Protein AF-A0A365NIN2-F1 (afdb_monomer_lite)

Radius of gyration: 21.09 Å; chains: 1; bounding box: 45×51×74 Å

Secondary structure (DSSP, 8-state):
-HHHHHHHHHHHHHHHHHHHS-HHHHHHHHHHHT--SS-HHHHHHHHHTT-S--HHHHT-HHHHHHHHHHHHHHHHHHHHHHHHHTSSSHHHHHT-B--SS-SS-EEEETTEEEEEEPPPGGGS-HHHHHHHHHHHHHHHHHHHHHT-S-HHHHHHHHHHHHHHHHHHHHHHHHHHHHHHHHHHHHHTTTT----

Organism: Gibberella intermedia (NCBI:txid948311)

Structure (mmCIF, N/CA/C/O backbone):
data_AF-A0A365NIN2-F1
#
_entry.id   AF-A0A365NIN2-F1
#
loop_
_atom_site.group_PDB
_atom_site.id
_atom_site.type_symbol
_atom_site.label_atom_id
_atom_site.label_alt_id
_atom_site.label_comp_id
_atom_site.label_asym_id
_atom_site.label_entity_id
_atom_site.label_seq_id
_atom_site.pdbx_PDB_ins_code
_atom_site.Cartn_x
_atom_site.Cartn_y
_atom_site.Cartn_z
_atom_site.occupancy
_atom_site.B_iso_or_equiv
_atom_site.auth_seq_id
_atom_site.auth_comp_id
_atom_site.auth_asym_id
_atom_site.auth_atom_id
_atom_site.pdbx_PDB_model_num
ATOM 1 N N . MET A 1 1 ? 1.328 33.096 4.484 1.00 61.81 1 MET A N 1
ATOM 2 C CA . MET A 1 1 ? 2.034 32.261 3.483 1.00 61.81 1 MET A CA 1
ATOM 3 C C . MET A 1 1 ? 1.983 30.772 3.848 1.00 61.81 1 MET A C 1
ATOM 5 O O . MET A 1 1 ? 1.450 30.003 3.064 1.00 61.81 1 MET A O 1
ATOM 9 N N . PHE A 1 2 ? 2.394 30.372 5.060 1.00 68.25 2 PHE A N 1
ATOM 10 C CA . PHE A 1 2 ? 2.376 28.969 5.524 1.00 68.25 2 PHE A CA 1
ATOM 11 C C . PHE A 1 2 ? 0.991 28.284 5.493 1.00 68.25 2 PHE A C 1
ATOM 13 O O . PHE A 1 2 ? 0.865 27.168 5.011 1.00 68.25 2 PHE A O 1
ATOM 20 N N . GLN A 1 3 ? -0.077 28.973 5.912 1.00 69.50 3 GLN A N 1
ATOM 21 C CA . GLN A 1 3 ? -1.436 28.404 5.894 1.00 69.50 3 GLN A CA 1
ATOM 22 C C . GLN A 1 3 ? -1.968 28.095 4.484 1.00 69.50 3 GLN A C 1
ATOM 24 O O . GLN A 1 3 ? -2.719 27.140 4.317 1.00 69.50 3 GLN A O 1
ATOM 29 N N . HIS A 1 4 ? -1.585 28.879 3.471 1.00 69.31 4 HIS A N 1
ATOM 30 C CA . HIS A 1 4 ? -1.969 28.600 2.082 1.00 69.31 4 HIS A CA 1
ATOM 31 C C . HIS A 1 4 ? -1.216 27.386 1.534 1.00 69.31 4 HIS A C 1
ATOM 33 O O . HIS A 1 4 ? -1.810 26.573 0.835 1.00 69.31 4 HIS A O 1
ATOM 39 N N . TYR A 1 5 ? 0.057 27.233 1.908 1.00 73.81 5 TYR A N 1
ATOM 40 C CA . TYR A 1 5 ? 0.855 26.058 1.569 1.00 73.81 5 TYR A CA 1
ATOM 41 C C . TYR A 1 5 ? 0.268 24.774 2.171 1.00 73.81 5 TYR A C 1
ATOM 43 O O . TYR A 1 5 ? 0.048 23.822 1.431 1.00 73.81 5 TYR A O 1
ATOM 51 N N . CYS A 1 6 ? -0.065 24.757 3.468 1.00 70.38 6 CYS A N 1
ATOM 52 C CA . CYS A 1 6 ? -0.643 23.566 4.104 1.00 70.38 6 CYS A CA 1
ATOM 53 C C . CYS A 1 6 ? -1.969 23.154 3.454 1.00 70.38 6 CYS A C 1
ATOM 55 O O . CYS A 1 6 ? -2.123 21.999 3.074 1.00 70.38 6 CYS A O 1
ATOM 57 N N . LYS A 1 7 ? -2.878 24.114 3.228 1.00 73.38 7 LYS A N 1
ATOM 58 C CA . LYS A 1 7 ? -4.160 23.849 2.555 1.00 73.38 7 LYS A CA 1
ATOM 59 C C . LYS A 1 7 ? -3.982 23.336 1.126 1.00 73.38 7 LYS A C 1
ATOM 61 O O . LYS A 1 7 ? -4.691 22.431 0.705 1.00 73.38 7 LYS A O 1
ATOM 66 N N . SER A 1 8 ? -3.036 23.902 0.374 1.00 75.44 8 SER A N 1
ATOM 67 C CA . SER A 1 8 ? -2.737 23.434 -0.982 1.00 75.44 8 SER A CA 1
ATOM 68 C C . SER A 1 8 ? -2.137 22.030 -0.980 1.00 75.44 8 SER A C 1
ATOM 70 O O . SER A 1 8 ? -2.476 21.234 -1.848 1.00 75.44 8 SER A O 1
ATOM 72 N N . LYS A 1 9 ? -1.252 21.721 -0.026 1.00 80.94 9 LYS A N 1
ATOM 73 C CA . LYS A 1 9 ? -0.620 20.405 0.100 1.00 80.94 9 LYS A CA 1
ATOM 74 C C . LYS A 1 9 ? -1.657 19.325 0.407 1.00 80.94 9 LYS A C 1
ATOM 76 O O . LYS A 1 9 ? -1.698 18.323 -0.296 1.00 80.94 9 LYS A O 1
ATOM 81 N N . GLU A 1 10 ? -2.508 19.562 1.403 1.00 79.12 10 GLU A N 1
ATOM 82 C CA . GLU A 1 10 ? -3.592 18.647 1.783 1.00 79.12 10 GLU A CA 1
ATOM 83 C C . GLU A 1 10 ? -4.533 18.382 0.603 1.00 79.12 10 GLU A C 1
ATOM 85 O O . GLU A 1 10 ? -4.852 17.231 0.319 1.00 79.12 10 GLU A O 1
ATOM 90 N N . TYR A 1 11 ? -4.907 19.429 -0.140 1.00 82.44 11 TYR A N 1
ATOM 91 C CA . TYR A 1 11 ? -5.744 19.296 -1.332 1.00 82.44 11 TYR A CA 1
ATOM 92 C C . TYR A 1 11 ? -5.090 18.436 -2.424 1.00 82.44 11 TYR A C 1
ATOM 94 O O . TYR A 1 11 ? -5.743 17.566 -2.995 1.00 82.44 11 TYR A O 1
ATOM 102 N N . ILE A 1 12 ? -3.799 18.650 -2.705 1.00 82.94 12 ILE A N 1
ATOM 103 C CA . ILE A 1 12 ? -3.061 17.880 -3.719 1.00 82.94 12 ILE A CA 1
ATOM 104 C C . ILE A 1 12 ? -2.926 16.413 -3.295 1.00 82.94 12 ILE A C 1
ATOM 106 O O . ILE A 1 12 ? -3.180 15.526 -4.106 1.00 82.94 12 ILE A O 1
ATOM 110 N N . GLN A 1 13 ? -2.569 16.153 -2.032 1.00 82.62 13 GLN A N 1
ATOM 111 C CA . GLN A 1 13 ? -2.465 14.793 -1.489 1.00 82.62 13 GLN A CA 1
ATOM 112 C C . GLN A 1 13 ? -3.813 14.067 -1.559 1.00 82.62 13 GLN A C 1
ATOM 114 O O . GLN A 1 13 ? -3.879 12.926 -2.009 1.00 82.62 13 GLN A O 1
ATOM 119 N N . GLN A 1 14 ? -4.896 14.739 -1.165 1.00 83.88 14 GLN A N 1
ATOM 120 C CA . GLN A 1 14 ? -6.241 14.182 -1.240 1.00 83.88 14 GLN A CA 1
ATOM 121 C C . GLN A 1 14 ? -6.633 13.850 -2.684 1.00 83.88 14 GLN A C 1
ATOM 123 O O . GLN A 1 14 ? -7.050 12.727 -2.949 1.00 83.88 14 GLN A O 1
ATOM 128 N N . ALA A 1 15 ? -6.450 14.783 -3.622 1.00 84.56 15 ALA A N 1
ATOM 129 C CA . ALA A 1 15 ? -6.787 14.563 -5.027 1.00 84.56 15 ALA A CA 1
ATOM 130 C C . ALA A 1 15 ? -5.973 13.415 -5.651 1.00 84.56 15 ALA A C 1
ATOM 132 O O . ALA A 1 15 ? -6.516 12.619 -6.415 1.00 84.56 15 ALA A O 1
ATOM 133 N N . HIS A 1 16 ? -4.686 13.305 -5.306 1.00 84.81 16 HIS A N 1
ATOM 134 C CA . HIS A 1 16 ? -3.835 12.204 -5.753 1.00 84.81 16 HIS A CA 1
ATOM 135 C C . HIS A 1 16 ? -4.330 10.855 -5.215 1.00 84.81 16 HIS A C 1
ATOM 137 O O . HIS A 1 16 ? -4.533 9.920 -5.986 1.00 84.81 16 HIS A O 1
ATOM 143 N N . LEU A 1 17 ? -4.599 10.763 -3.910 1.00 84.56 17 LEU A N 1
ATOM 144 C CA . LEU A 1 17 ? -5.086 9.527 -3.297 1.00 84.56 17 LEU A CA 1
ATOM 145 C C . LEU A 1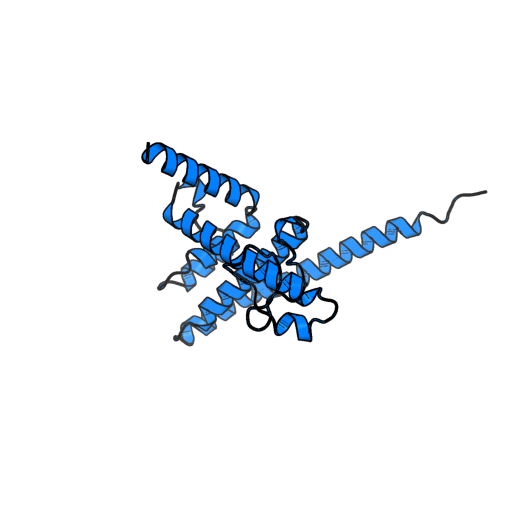 17 ? -6.475 9.126 -3.799 1.00 84.56 17 LEU A C 1
ATOM 147 O O . LEU A 1 17 ? -6.720 7.940 -3.986 1.00 84.56 17 LEU A O 1
ATOM 151 N N . GLU A 1 18 ? -7.378 10.077 -4.038 1.00 83.81 18 GLU A N 1
ATOM 152 C CA . GLU A 1 18 ? -8.701 9.791 -4.609 1.00 83.81 18 GLU A CA 1
ATOM 153 C C . GLU A 1 18 ? -8.612 9.245 -6.043 1.00 83.81 18 GLU A C 1
ATOM 155 O O . GLU A 1 18 ? -9.417 8.392 -6.421 1.00 83.81 18 GLU A O 1
ATOM 160 N N . ALA A 1 19 ? -7.629 9.698 -6.828 1.00 83.44 19 ALA A N 1
ATOM 161 C CA . ALA A 1 19 ? -7.384 9.187 -8.174 1.00 83.44 19 ALA A CA 1
ATOM 162 C C . ALA A 1 19 ? -6.743 7.787 -8.162 1.00 83.44 19 ALA A C 1
ATOM 164 O O . ALA A 1 19 ? -7.122 6.930 -8.961 1.00 83.44 19 ALA A O 1
ATOM 165 N N . GLU A 1 20 ? -5.799 7.543 -7.250 1.00 82.75 20 GLU A N 1
ATOM 166 C CA . GLU A 1 20 ? -5.018 6.300 -7.209 1.00 82.75 20 GLU A CA 1
ATOM 167 C C . GLU A 1 20 ? -5.659 5.172 -6.388 1.00 82.75 20 GLU A C 1
ATOM 169 O O . GLU A 1 20 ? -5.379 3.995 -6.620 1.00 82.75 20 GLU A O 1
ATOM 174 N N . LEU A 1 21 ? -6.538 5.497 -5.435 1.00 82.38 21 LEU A N 1
ATOM 175 C CA . LEU A 1 21 ? -7.222 4.528 -4.579 1.00 82.38 21 LEU A CA 1
ATOM 176 C C . LEU A 1 21 ? -8.725 4.509 -4.888 1.00 82.38 21 LEU A C 1
ATOM 178 O O . LEU A 1 21 ? -9.507 5.173 -4.201 1.00 82.38 21 LEU A O 1
ATOM 182 N N . PRO A 1 22 ? -9.185 3.695 -5.861 1.00 81.62 22 PRO A N 1
ATOM 183 C CA . PRO A 1 22 ? -10.615 3.505 -6.070 1.00 81.62 22 PRO A CA 1
ATOM 184 C C . PRO A 1 22 ? -11.276 2.977 -4.789 1.00 81.62 22 PRO A C 1
ATOM 186 O O . PRO A 1 22 ? -10.637 2.301 -3.981 1.00 81.62 22 PRO A O 1
ATOM 189 N N . ALA A 1 23 ? -12.579 3.217 -4.608 1.00 74.06 23 ALA A N 1
ATOM 190 C CA . ALA A 1 23 ? -13.298 2.927 -3.355 1.00 74.06 23 ALA A CA 1
ATOM 191 C C . ALA A 1 23 ? -13.083 1.498 -2.803 1.00 74.06 23 ALA A C 1
ATOM 193 O O . ALA A 1 23 ? -13.024 1.295 -1.591 1.00 74.06 23 ALA A O 1
ATOM 194 N N . SER A 1 24 ? -12.916 0.511 -3.691 1.00 74.56 24 SER A N 1
ATOM 195 C CA . SER A 1 24 ? -12.655 -0.886 -3.316 1.00 74.56 24 SER A CA 1
ATOM 196 C C . SER A 1 24 ? -11.241 -1.156 -2.781 1.00 74.56 24 SER A C 1
ATOM 198 O O . SER A 1 24 ? -11.036 -2.176 -2.127 1.00 74.56 24 SER A O 1
ATOM 200 N N . LEU A 1 25 ? -10.277 -0.286 -3.086 1.00 85.69 25 LEU A N 1
ATOM 201 C CA . LEU A 1 25 ? -8.887 -0.334 -2.631 1.00 85.69 25 LEU A CA 1
ATOM 202 C C . LEU A 1 25 ? -8.672 0.576 -1.414 1.00 85.69 25 LEU A C 1
ATOM 204 O O . LEU A 1 25 ? -7.869 0.258 -0.543 1.00 85.69 25 LEU A O 1
ATOM 208 N N . LEU A 1 26 ? -9.446 1.661 -1.308 1.00 89.38 26 LEU A N 1
ATOM 209 C CA . LEU A 1 26 ? -9.413 2.572 -0.165 1.00 89.38 26 LEU A CA 1
ATOM 210 C C . LEU A 1 26 ? -9.678 1.850 1.164 1.00 89.38 26 LEU A C 1
ATOM 212 O O . LEU A 1 26 ? -8.966 2.085 2.133 1.00 89.38 26 LEU A O 1
ATOM 216 N N . GLN A 1 27 ? -10.660 0.944 1.223 1.00 89.88 27 GLN A N 1
ATOM 217 C CA . GLN A 1 27 ? -10.932 0.160 2.439 1.00 89.88 27 GLN A CA 1
ATOM 218 C C . GLN A 1 27 ? -9.748 -0.748 2.819 1.00 89.88 27 GLN A C 1
ATOM 220 O O . GLN A 1 27 ? -9.387 -0.821 3.995 1.00 89.88 27 GLN A O 1
ATOM 225 N N . ASP A 1 28 ? -9.103 -1.377 1.830 1.00 89.56 28 ASP A N 1
ATOM 226 C CA . ASP A 1 28 ? -7.912 -2.217 2.028 1.00 89.56 28 ASP A CA 1
ATOM 227 C C . ASP A 1 28 ? -6.702 -1.380 2.493 1.00 89.56 28 ASP A C 1
ATOM 229 O O . ASP A 1 28 ? -5.918 -1.821 3.331 1.00 89.56 28 ASP A O 1
ATOM 233 N N . ALA A 1 29 ? -6.575 -0.138 2.024 1.00 91.69 29 ALA A N 1
ATOM 234 C CA . ALA A 1 29 ? -5.558 0.790 2.508 1.00 91.69 29 ALA A CA 1
ATOM 235 C C . ALA A 1 29 ? -5.855 1.280 3.938 1.00 91.69 29 ALA A C 1
ATOM 237 O O . ALA A 1 29 ? -4.963 1.323 4.788 1.00 91.69 29 ALA A O 1
ATOM 238 N N . LEU A 1 30 ? -7.116 1.613 4.234 1.00 91.62 30 LEU A N 1
ATOM 239 C CA . LEU A 1 30 ? -7.552 2.132 5.533 1.00 91.62 30 LEU A CA 1
ATOM 240 C C . LEU A 1 30 ? -7.370 1.119 6.660 1.00 91.62 30 LEU A C 1
ATOM 242 O O . LEU A 1 30 ? -6.935 1.498 7.752 1.00 91.62 30 LEU A O 1
ATOM 246 N N . VAL A 1 31 ? -7.677 -0.159 6.413 1.00 91.56 31 VAL A N 1
ATOM 247 C CA . VAL A 1 31 ? -7.522 -1.195 7.443 1.00 91.56 31 VAL A CA 1
ATOM 248 C C . VAL A 1 31 ? -6.063 -1.326 7.879 1.00 91.56 31 VAL A C 1
ATOM 250 O O . VAL A 1 31 ? -5.795 -1.514 9.066 1.00 91.56 31 VAL A O 1
ATOM 253 N N . VAL A 1 32 ? -5.128 -1.139 6.946 1.00 92.31 32 VAL A N 1
ATOM 254 C CA . VAL A 1 32 ? -3.686 -1.193 7.191 1.00 92.31 32 VAL A CA 1
ATOM 255 C C . VAL A 1 32 ? -3.174 0.092 7.839 1.00 92.31 32 VAL A C 1
ATOM 257 O O . VAL A 1 32 ? -2.487 0.033 8.861 1.00 92.31 32 VAL A O 1
ATOM 260 N N . ALA A 1 33 ? -3.509 1.252 7.268 1.00 91.12 33 ALA A N 1
ATOM 261 C CA . ALA A 1 33 ? -3.012 2.554 7.716 1.00 91.12 33 ALA A CA 1
ATOM 262 C C . ALA A 1 33 ? -3.458 2.893 9.145 1.00 91.12 33 ALA A C 1
ATOM 264 O O . ALA A 1 33 ? -2.703 3.493 9.912 1.00 91.12 33 ALA A O 1
ATOM 265 N N . ASN A 1 34 ? -4.670 2.475 9.512 1.00 90.31 34 ASN A N 1
ATOM 266 C CA . ASN A 1 34 ? -5.261 2.712 10.826 1.00 90.31 34 ASN A CA 1
ATOM 267 C C . ASN A 1 34 ? -5.349 1.444 11.680 1.00 90.31 34 ASN A C 1
ATOM 269 O O . ASN A 1 34 ? -6.203 1.361 12.562 1.00 90.31 34 ASN A O 1
ATOM 273 N N . PHE A 1 35 ? -4.471 0.465 11.442 1.00 88.44 35 PHE A N 1
ATOM 274 C CA . PHE A 1 35 ? -4.457 -0.766 12.224 1.00 88.44 35 PHE A CA 1
ATOM 275 C C . PHE A 1 35 ? -4.226 -0.462 13.719 1.00 88.44 35 PHE A C 1
ATOM 277 O O . PHE A 1 35 ? -3.181 0.091 14.083 1.00 88.44 35 PHE A O 1
ATOM 284 N N . PRO A 1 36 ? -5.187 -0.774 14.607 1.00 86.94 36 PRO A N 1
ATOM 285 C CA . PRO A 1 36 ? -5.156 -0.266 15.966 1.00 86.94 36 PRO A CA 1
ATOM 286 C C . PRO A 1 36 ? -4.313 -1.145 16.895 1.00 86.94 36 PRO A C 1
ATOM 288 O O . PRO A 1 36 ? -4.136 -2.349 16.701 1.00 86.94 36 PRO A O 1
ATOM 291 N N . SER A 1 37 ? -3.836 -0.552 17.989 1.00 82.38 37 SER A N 1
ATOM 292 C CA . SER A 1 37 ? -3.131 -1.291 19.043 1.00 82.38 37 SER A CA 1
ATOM 293 C C . SER A 1 37 ? -4.067 -2.122 19.930 1.00 82.38 37 SER A C 1
ATOM 295 O O . SER A 1 37 ? -3.603 -3.076 20.551 1.00 82.38 37 SER A O 1
ATOM 297 N N . LYS A 1 38 ? -5.362 -1.781 19.978 1.00 81.62 38 LYS A N 1
ATOM 298 C CA . LYS A 1 38 ? -6.428 -2.444 20.752 1.00 81.62 38 LYS A CA 1
ATOM 299 C C . LYS A 1 38 ? -7.672 -2.632 19.879 1.00 81.62 38 LYS A C 1
ATOM 301 O O . LYS A 1 38 ? -7.834 -1.914 18.899 1.00 81.62 38 LYS A O 1
ATOM 306 N N . ASN A 1 39 ? -8.583 -3.526 20.268 1.00 83.94 39 ASN A N 1
ATOM 307 C CA . ASN A 1 39 ? -9.854 -3.773 19.564 1.00 83.94 39 ASN A CA 1
ATOM 308 C C . ASN A 1 39 ? -9.672 -4.141 18.077 1.00 83.94 39 ASN A C 1
ATOM 310 O O . ASN A 1 39 ? -10.460 -3.727 17.225 1.00 83.94 39 ASN A O 1
ATOM 314 N N . ARG A 1 40 ? -8.632 -4.921 17.758 1.00 85.25 40 ARG A N 1
ATOM 315 C CA . ARG A 1 40 ? -8.257 -5.275 16.378 1.00 85.25 40 ARG A CA 1
ATOM 316 C C . ARG A 1 40 ? -9.348 -6.072 15.681 1.00 85.25 40 ARG A C 1
ATOM 318 O O . ARG A 1 40 ? -9.643 -5.813 14.522 1.00 85.25 40 ARG A O 1
ATOM 325 N N . ARG A 1 41 ? -10.018 -6.961 16.420 1.00 82.94 41 ARG A N 1
ATOM 326 C CA . ARG A 1 41 ? -11.168 -7.720 15.919 1.00 82.94 41 ARG A CA 1
ATOM 327 C C . ARG A 1 41 ? -12.268 -6.811 15.365 1.00 82.94 41 ARG A C 1
ATOM 329 O O . ARG A 1 41 ? -12.657 -6.966 14.216 1.00 82.94 41 ARG A O 1
ATOM 336 N N . LEU A 1 42 ? -12.700 -5.819 16.147 1.00 87.06 42 LEU A N 1
ATOM 337 C CA . LEU A 1 42 ? -13.733 -4.867 15.725 1.00 87.06 42 LEU A CA 1
ATOM 338 C C . LEU A 1 42 ? -13.290 -4.061 14.495 1.00 87.06 42 LEU A C 1
ATOM 340 O O . LEU A 1 42 ? -14.101 -3.738 13.634 1.00 87.06 42 LEU A O 1
ATOM 344 N N . HIS A 1 43 ? -12.001 -3.726 14.407 1.00 89.44 43 HIS A N 1
ATOM 345 C CA . HIS A 1 43 ? -11.441 -3.030 13.246 1.00 89.44 43 HIS A CA 1
ATOM 346 C C . HIS A 1 43 ? -11.494 -3.883 11.974 1.00 89.44 43 HIS A C 1
ATOM 348 O O . HIS A 1 43 ? -11.897 -3.390 10.924 1.00 89.44 43 HIS A O 1
ATOM 354 N N . ILE A 1 44 ? -11.160 -5.170 12.079 1.00 87.00 44 ILE A N 1
ATOM 355 C CA . ILE A 1 44 ? -11.224 -6.125 10.965 1.00 87.00 44 ILE A CA 1
ATOM 356 C C . ILE A 1 44 ? -12.677 -6.416 10.567 1.00 87.00 44 ILE A C 1
ATOM 358 O O . ILE A 1 44 ? -12.977 -6.468 9.377 1.00 87.00 44 ILE A O 1
ATOM 362 N N . GLU A 1 45 ? -13.594 -6.533 11.530 1.00 87.88 45 GLU A N 1
ATOM 363 C CA . GLU A 1 45 ? -15.035 -6.668 11.270 1.00 87.88 45 GLU A CA 1
ATOM 364 C C . GLU A 1 45 ? -15.575 -5.458 10.492 1.00 87.88 45 GLU A C 1
ATOM 366 O O . GLU A 1 45 ? -16.209 -5.629 9.451 1.00 87.88 45 GLU A O 1
ATOM 371 N N . LYS A 1 46 ? -15.241 -4.233 10.922 1.00 88.94 46 LYS A N 1
ATOM 372 C CA . LYS A 1 46 ? -15.625 -3.002 10.210 1.00 88.94 46 LYS A CA 1
ATOM 373 C C . LYS A 1 46 ? -15.045 -2.928 8.803 1.00 88.94 46 LYS A C 1
ATOM 375 O O . LYS A 1 46 ? -15.736 -2.486 7.889 1.00 88.94 46 LYS A O 1
ATOM 380 N N . TRP A 1 47 ? -13.795 -3.349 8.621 1.00 89.69 47 TRP A N 1
ATOM 381 C CA . TRP A 1 47 ? -13.187 -3.445 7.295 1.00 89.69 47 TRP A CA 1
ATOM 382 C C . TRP A 1 47 ? -13.922 -4.446 6.403 1.00 89.69 47 TRP A C 1
ATOM 384 O O . TRP A 1 47 ? -14.263 -4.108 5.272 1.00 89.69 47 TRP A O 1
ATOM 394 N N . ARG A 1 48 ? -14.239 -5.641 6.917 1.00 84.88 48 ARG A N 1
ATOM 395 C CA . ARG A 1 48 ? -14.997 -6.664 6.181 1.00 84.88 48 ARG A CA 1
ATOM 396 C C . ARG A 1 48 ? -16.363 -6.147 5.729 1.00 84.88 48 ARG A C 1
ATOM 398 O O . ARG A 1 48 ? -16.818 -6.486 4.642 1.00 84.88 48 ARG A O 1
ATOM 405 N N . GLU A 1 49 ? -17.009 -5.327 6.551 1.00 86.81 49 GLU A N 1
ATOM 406 C CA . GLU A 1 49 ? -18.297 -4.701 6.236 1.00 86.81 49 GLU A CA 1
ATOM 407 C C . GLU A 1 49 ? -18.172 -3.452 5.345 1.00 86.81 49 GLU A C 1
ATOM 409 O O . GLU A 1 49 ? -19.186 -2.869 4.966 1.00 86.81 49 GLU A O 1
ATOM 414 N N . GLY A 1 50 ? -16.951 -3.023 4.997 1.00 84.94 50 GLY A N 1
ATOM 415 C CA . GLY A 1 50 ? -16.703 -1.809 4.216 1.00 84.94 50 GLY A CA 1
ATOM 416 C C . GLY A 1 50 ? -17.079 -0.520 4.954 1.00 84.94 50 GLY A C 1
ATOM 417 O O . GLY A 1 50 ? -17.360 0.497 4.323 1.00 84.94 50 GLY A O 1
ATOM 418 N N . GLN A 1 51 ? -17.120 -0.563 6.286 1.00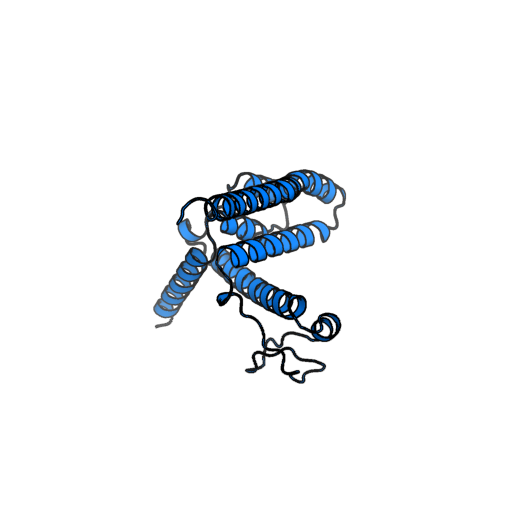 88.44 51 GLN A N 1
ATOM 419 C CA . GLN A 1 51 ? -17.593 0.515 7.156 1.00 88.44 51 GLN A CA 1
ATOM 420 C C . GLN A 1 51 ? -16.453 1.325 7.788 1.00 88.44 51 GLN A C 1
ATOM 422 O O . GLN A 1 51 ? -16.683 2.068 8.750 1.00 88.44 51 GLN A O 1
ATOM 427 N N . LEU A 1 52 ? -15.210 1.203 7.301 1.00 87.25 52 LEU A N 1
ATOM 428 C CA . LEU A 1 52 ? -14.163 2.103 7.779 1.00 87.25 52 LEU A CA 1
ATOM 429 C C . LEU A 1 52 ? -14.473 3.539 7.327 1.00 87.25 52 LEU A C 1
ATOM 431 O O . LEU A 1 52 ? -14.849 3.737 6.166 1.00 87.25 52 LEU A O 1
ATOM 435 N N . PRO A 1 53 ? -14.319 4.542 8.216 1.00 86.75 53 PRO A N 1
ATOM 436 C CA . PRO A 1 53 ? -14.651 5.925 7.899 1.00 86.75 53 PRO A CA 1
ATOM 437 C C . PRO A 1 53 ? -13.844 6.426 6.706 1.00 86.75 53 PRO A C 1
ATOM 439 O O . PRO A 1 53 ? -12.624 6.275 6.679 1.00 86.75 53 PRO A O 1
ATOM 442 N N . ASN A 1 54 ? -14.515 7.067 5.749 1.00 85.94 54 ASN A N 1
ATOM 443 C CA . ASN A 1 54 ? -13.829 7.715 4.641 1.00 85.94 54 ASN A CA 1
ATOM 444 C C . ASN A 1 54 ? -13.151 9.011 5.145 1.00 85.94 54 ASN A C 1
ATOM 446 O O . ASN A 1 54 ? -13.857 9.947 5.537 1.00 85.94 54 ASN A O 1
ATOM 450 N N . PRO A 1 55 ? -11.808 9.094 5.143 1.00 84.25 55 PRO A N 1
ATOM 451 C CA . PRO A 1 55 ? -11.092 10.249 5.679 1.00 84.25 55 PRO A CA 1
ATOM 452 C C . PRO A 1 55 ? -11.255 11.503 4.813 1.00 84.25 55 PRO A C 1
ATOM 454 O O . PRO A 1 55 ? -11.144 12.610 5.335 1.00 84.25 55 PRO A O 1
ATOM 457 N N . PHE A 1 56 ? -11.580 11.341 3.527 1.00 82.88 56 PHE A N 1
ATOM 458 C CA . PHE A 1 56 ? -11.775 12.435 2.576 1.00 82.88 56 PHE A CA 1
ATOM 459 C C . PHE A 1 56 ? -13.052 13.234 2.856 1.00 82.88 56 PHE A C 1
ATOM 461 O O . PHE A 1 56 ? -13.080 14.446 2.666 1.00 82.88 56 PHE A O 1
ATOM 468 N N . LEU A 1 57 ? -14.093 12.567 3.372 1.00 82.94 57 LEU A N 1
ATOM 469 C CA . LEU A 1 57 ? -15.352 13.210 3.770 1.00 82.94 57 LEU A CA 1
ATOM 470 C C . LEU A 1 57 ? -15.245 13.903 5.132 1.00 82.94 57 LEU A C 1
ATOM 472 O O . LEU A 1 57 ? -15.892 14.918 5.368 1.00 82.94 57 LEU A O 1
ATOM 476 N N . ASN A 1 58 ? -14.428 13.347 6.027 1.00 78.88 58 ASN A N 1
ATOM 477 C CA . ASN A 1 58 ? -14.276 13.840 7.395 1.00 78.88 58 ASN A CA 1
ATOM 478 C C . ASN A 1 58 ? -13.114 14.836 7.552 1.00 78.88 58 ASN A C 1
ATOM 480 O O . ASN A 1 58 ? -12.875 15.301 8.664 1.00 78.88 58 ASN A O 1
ATOM 484 N N . HIS A 1 59 ? -12.389 15.140 6.467 1.00 77.56 59 HIS A N 1
ATOM 485 C CA . HIS A 1 59 ? -11.172 15.961 6.461 1.00 77.56 59 HIS A CA 1
ATOM 486 C C . HIS A 1 59 ? -10.155 15.548 7.542 1.00 77.56 59 HIS A C 1
ATOM 488 O O . HIS A 1 59 ? -9.530 16.388 8.191 1.00 77.56 59 HIS A O 1
ATOM 494 N N . ASP A 1 60 ? -9.991 14.238 7.748 1.00 84.88 60 ASP A N 1
ATOM 495 C CA . ASP A 1 60 ? -9.043 13.700 8.724 1.00 84.88 60 ASP A CA 1
ATOM 496 C C . ASP A 1 60 ? -7.623 13.715 8.143 1.00 84.88 60 ASP A C 1
ATOM 498 O O . ASP A 1 60 ? -7.141 12.723 7.586 1.00 84.88 60 ASP A O 1
ATOM 502 N N . SER A 1 61 ? -6.955 14.865 8.268 1.00 83.88 61 SER A N 1
ATOM 503 C CA . SER A 1 61 ? -5.608 15.088 7.733 1.00 83.88 61 SER A CA 1
ATOM 504 C C . SER A 1 61 ? -4.582 14.084 8.259 1.00 83.88 61 SER A C 1
ATOM 506 O O . SER A 1 61 ? -3.703 13.658 7.512 1.00 83.88 61 SER A O 1
ATOM 508 N N . ALA A 1 62 ? -4.724 13.620 9.505 1.00 87.62 62 ALA A N 1
ATOM 509 C CA . ALA A 1 62 ? -3.816 12.638 10.086 1.00 87.62 62 ALA A CA 1
ATOM 510 C C . ALA A 1 62 ? -3.948 11.265 9.412 1.00 87.62 62 ALA A C 1
ATOM 512 O O . ALA A 1 62 ? -2.941 10.593 9.176 1.00 87.62 62 ALA A O 1
ATOM 513 N N . THR A 1 63 ? -5.173 10.840 9.088 1.00 87.94 63 THR A N 1
ATOM 514 C CA . THR A 1 63 ? -5.395 9.605 8.324 1.00 87.94 63 THR A CA 1
ATOM 515 C C . THR A 1 63 ? -4.942 9.756 6.872 1.00 87.94 63 THR A C 1
ATOM 517 O O . THR A 1 63 ? -4.323 8.834 6.342 1.00 87.94 63 THR A O 1
ATOM 520 N N . ILE A 1 64 ? -5.188 10.908 6.241 1.00 87.94 64 ILE A N 1
ATOM 521 C CA . ILE A 1 64 ? -4.742 11.186 4.865 1.00 87.94 64 ILE A CA 1
ATOM 522 C C . ILE A 1 64 ? -3.211 11.120 4.770 1.00 87.94 64 ILE A C 1
ATOM 524 O O . ILE A 1 64 ? -2.685 10.413 3.915 1.00 87.94 64 ILE A O 1
ATOM 528 N N . ASP A 1 65 ? -2.486 11.746 5.701 1.00 89.00 65 ASP A N 1
ATOM 529 C CA . ASP A 1 65 ? -1.019 11.681 5.747 1.00 89.00 65 ASP A CA 1
ATOM 530 C C . ASP A 1 65 ? -0.495 10.248 5.967 1.00 89.00 65 ASP A C 1
ATOM 532 O O . ASP A 1 65 ? 0.558 9.875 5.444 1.00 89.00 65 ASP A O 1
ATOM 536 N N . ARG A 1 66 ? -1.203 9.415 6.745 1.00 90.81 66 ARG A N 1
ATOM 537 C CA . ARG A 1 66 ? -0.841 7.995 6.917 1.00 90.81 66 ARG A CA 1
ATOM 538 C C . ARG A 1 66 ? -1.068 7.192 5.643 1.00 90.81 66 ARG A C 1
ATOM 540 O O . ARG A 1 66 ? -0.233 6.348 5.327 1.00 90.81 66 ARG A O 1
ATOM 547 N N . LEU A 1 67 ? -2.168 7.445 4.936 1.00 91.75 67 LEU A N 1
ATOM 548 C CA . LEU A 1 67 ? -2.465 6.805 3.656 1.00 91.75 67 LEU A CA 1
ATOM 549 C C . LEU A 1 67 ? -1.431 7.179 2.596 1.00 91.75 67 LEU A C 1
ATOM 551 O O . LEU A 1 67 ? -0.915 6.285 1.940 1.00 91.75 67 LEU A O 1
ATOM 555 N N . ASP A 1 68 ? -1.078 8.459 2.489 1.00 90.12 68 ASP A N 1
ATOM 556 C CA . ASP A 1 68 ? -0.059 8.968 1.563 1.00 90.12 68 ASP A CA 1
ATOM 557 C C . ASP A 1 68 ? 1.303 8.292 1.785 1.00 90.12 68 ASP A C 1
ATOM 559 O O . ASP A 1 68 ? 1.927 7.763 0.861 1.00 90.12 68 ASP A O 1
ATOM 563 N N . ARG A 1 69 ? 1.728 8.204 3.052 1.00 90.81 69 ARG A N 1
ATOM 564 C CA . ARG A 1 69 ? 2.958 7.497 3.434 1.00 90.81 69 ARG A CA 1
ATOM 565 C C . ARG A 1 69 ? 2.896 6.012 3.106 1.00 90.81 69 ARG A C 1
ATOM 567 O O . ARG A 1 69 ? 3.860 5.482 2.560 1.00 90.81 69 ARG A O 1
ATOM 574 N N . LEU A 1 70 ? 1.791 5.346 3.444 1.00 92.25 70 LEU A N 1
ATOM 575 C CA . LEU A 1 70 ? 1.612 3.921 3.175 1.00 92.25 70 LEU A CA 1
ATOM 576 C C . LEU A 1 70 ? 1.624 3.645 1.668 1.00 92.25 70 LEU A C 1
ATOM 578 O O . LEU A 1 70 ? 2.318 2.737 1.226 1.00 92.25 70 LEU A O 1
ATOM 582 N N . TYR A 1 71 ? 0.897 4.444 0.886 1.00 91.25 71 TYR A N 1
ATOM 583 C CA . TYR A 1 71 ? 0.848 4.337 -0.566 1.00 91.25 71 TYR A CA 1
ATOM 584 C C . TYR A 1 71 ? 2.241 4.499 -1.174 1.00 91.25 71 TYR A C 1
ATOM 586 O O . TYR A 1 71 ? 2.688 3.620 -1.902 1.00 91.25 71 TYR A O 1
ATOM 594 N N . THR A 1 72 ? 2.964 5.556 -0.795 1.00 89.69 72 THR A N 1
ATOM 595 C CA . THR A 1 72 ? 4.326 5.821 -1.285 1.00 89.69 72 THR A CA 1
ATOM 596 C C . THR A 1 72 ? 5.287 4.681 -0.937 1.00 89.69 72 THR A C 1
ATOM 598 O O . THR A 1 72 ? 6.063 4.234 -1.778 1.00 89.69 72 THR A O 1
ATOM 601 N N . GLN A 1 73 ? 5.224 4.166 0.295 1.00 90.81 73 GLN A N 1
ATOM 602 C CA . GLN A 1 73 ? 6.060 3.043 0.727 1.00 90.81 73 GLN A CA 1
ATOM 603 C C . GLN A 1 73 ? 5.753 1.764 -0.054 1.00 90.81 73 GLN A C 1
ATOM 605 O O . GLN A 1 73 ? 6.671 1.095 -0.527 1.00 90.81 73 GLN A O 1
ATOM 610 N N . LEU A 1 74 ? 4.471 1.430 -0.211 1.00 91.94 74 LEU A N 1
ATOM 611 C CA . LEU A 1 74 ? 4.066 0.247 -0.962 1.00 91.94 74 LEU A CA 1
ATOM 612 C C . LEU A 1 74 ? 4.370 0.386 -2.451 1.00 91.94 74 LEU A C 1
ATOM 614 O O . LEU A 1 74 ? 4.773 -0.603 -3.051 1.00 91.94 74 LEU A O 1
ATOM 618 N N . ALA A 1 75 ? 4.243 1.582 -3.030 1.00 90.94 75 ALA A N 1
ATOM 619 C CA . ALA A 1 75 ? 4.632 1.842 -4.409 1.00 90.94 75 ALA A CA 1
ATOM 620 C C . ALA A 1 75 ? 6.103 1.463 -4.621 1.00 90.94 75 ALA A C 1
ATOM 622 O O . ALA A 1 75 ? 6.383 0.622 -5.464 1.00 90.94 75 ALA A O 1
ATOM 623 N N . ILE A 1 76 ? 7.018 1.949 -3.775 1.00 89.06 76 ILE A N 1
ATOM 624 C CA . ILE A 1 76 ? 8.451 1.608 -3.849 1.00 89.06 76 ILE A CA 1
ATOM 625 C C . ILE A 1 76 ? 8.682 0.089 -3.765 1.00 89.06 76 ILE A C 1
ATOM 627 O O . ILE A 1 76 ? 9.492 -0.463 -4.511 1.00 89.06 76 ILE A O 1
ATOM 631 N N . TYR A 1 77 ? 7.970 -0.613 -2.879 1.00 90.19 77 TYR A N 1
ATOM 632 C CA . TYR A 1 77 ? 8.094 -2.071 -2.768 1.00 90.19 77 TYR A CA 1
ATOM 633 C C . TYR A 1 77 ? 7.521 -2.818 -3.972 1.00 90.19 77 TYR A C 1
ATOM 635 O O . TYR A 1 77 ? 8.075 -3.840 -4.376 1.00 90.19 77 TYR A O 1
ATOM 643 N N . ILE A 1 78 ? 6.433 -2.317 -4.555 1.00 92.12 78 ILE A N 1
ATOM 644 C CA . ILE A 1 78 ? 5.855 -2.861 -5.780 1.00 92.12 78 ILE A CA 1
ATOM 645 C C . ILE A 1 78 ? 6.833 -2.666 -6.939 1.00 92.12 78 ILE A C 1
ATOM 647 O O . ILE A 1 78 ? 7.079 -3.635 -7.649 1.00 92.12 78 ILE A O 1
ATOM 651 N N . GLU A 1 79 ? 7.427 -1.478 -7.098 1.00 91.94 79 GLU A N 1
ATOM 652 C CA . GLU A 1 79 ? 8.438 -1.184 -8.130 1.00 91.94 79 GLU A CA 1
ATOM 653 C C . GLU A 1 79 ? 9.634 -2.130 -8.030 1.00 91.94 79 GLU A C 1
ATOM 655 O O . GLU A 1 79 ? 10.035 -2.747 -9.019 1.00 91.94 79 GLU A O 1
ATOM 660 N N . ASP A 1 80 ? 10.172 -2.314 -6.823 1.00 89.94 80 ASP A N 1
ATOM 661 C CA . ASP A 1 80 ? 11.265 -3.254 -6.578 1.00 89.94 80 ASP A CA 1
ATOM 662 C C . ASP A 1 80 ? 10.860 -4.695 -6.925 1.00 89.94 80 ASP A C 1
ATOM 664 O O . ASP A 1 80 ? 11.589 -5.407 -7.623 1.00 89.94 80 ASP A O 1
ATOM 668 N N . TYR A 1 81 ? 9.667 -5.115 -6.495 1.00 92.19 81 TYR A N 1
ATOM 669 C CA . TYR A 1 81 ? 9.146 -6.450 -6.768 1.00 92.19 81 TYR A CA 1
ATOM 670 C C . TYR A 1 81 ? 8.985 -6.713 -8.265 1.00 92.19 81 TYR A C 1
ATOM 672 O O . TYR A 1 81 ? 9.505 -7.718 -8.753 1.00 92.19 81 TYR A O 1
ATOM 680 N N . ILE A 1 82 ? 8.297 -5.833 -8.999 1.00 92.62 82 ILE A N 1
ATOM 681 C CA . ILE A 1 82 ? 8.055 -6.033 -10.432 1.00 92.62 82 ILE A CA 1
ATOM 682 C C . ILE A 1 82 ? 9.375 -6.009 -11.204 1.00 92.62 82 ILE A C 1
ATOM 684 O O . ILE A 1 82 ? 9.609 -6.911 -12.001 1.00 92.62 82 ILE A O 1
ATOM 688 N N . THR A 1 83 ? 10.284 -5.079 -10.887 1.00 90.81 83 THR A N 1
ATOM 689 C CA . THR A 1 83 ? 11.603 -4.973 -11.533 1.00 90.81 83 THR A CA 1
ATOM 690 C C . THR A 1 83 ? 12.399 -6.269 -11.384 1.00 90.81 83 THR A C 1
ATOM 692 O O . THR A 1 83 ? 13.002 -6.762 -12.341 1.00 90.81 83 THR A O 1
ATOM 695 N N . LYS A 1 84 ? 12.386 -6.862 -10.185 1.00 91.88 84 LYS A N 1
ATOM 696 C CA . LYS A 1 84 ? 13.078 -8.125 -9.906 1.00 91.88 84 LYS A CA 1
ATOM 697 C C . LYS A 1 84 ? 12.388 -9.320 -10.553 1.00 91.88 84 LYS A C 1
ATOM 699 O O . LYS A 1 84 ? 13.065 -10.165 -11.140 1.00 91.88 84 LYS A O 1
ATOM 704 N N . ALA A 1 85 ? 11.062 -9.382 -10.470 1.00 91.06 85 ALA A N 1
ATOM 705 C CA . ALA A 1 85 ? 10.264 -10.492 -10.977 1.00 91.06 85 ALA A CA 1
ATOM 706 C C . ALA A 1 85 ? 10.298 -10.594 -12.509 1.00 91.06 85 ALA A C 1
ATOM 708 O O . ALA A 1 85 ? 10.245 -11.700 -13.044 1.00 91.06 85 ALA A O 1
ATOM 709 N N . THR A 1 86 ? 10.417 -9.466 -13.214 1.00 90.38 86 THR A N 1
ATOM 710 C CA . THR A 1 86 ? 10.479 -9.425 -14.684 1.00 90.38 86 THR A CA 1
ATOM 711 C C . THR A 1 86 ? 11.901 -9.321 -15.231 1.00 90.38 86 THR A C 1
ATOM 713 O O . THR A 1 86 ? 12.083 -9.210 -16.443 1.00 90.38 86 THR A O 1
ATOM 716 N N . SER A 1 87 ? 12.922 -9.335 -14.371 1.00 89.94 87 SER A N 1
ATOM 717 C CA . SER A 1 87 ? 14.313 -9.280 -14.813 1.00 89.94 87 SER A CA 1
ATOM 718 C C . SER A 1 87 ? 14.685 -10.521 -15.627 1.00 89.94 87 SER A C 1
ATOM 720 O O . SER A 1 87 ? 14.260 -11.633 -15.323 1.00 89.94 87 SER A O 1
ATOM 722 N N . ILE A 1 88 ? 15.570 -10.349 -16.613 1.00 90.12 88 ILE A N 1
ATOM 723 C CA . ILE A 1 88 ? 16.154 -11.453 -17.396 1.00 90.12 88 ILE A CA 1
ATOM 724 C C . ILE A 1 88 ? 16.860 -12.465 -16.477 1.00 90.12 88 ILE A C 1
ATOM 726 O O . ILE A 1 88 ? 16.902 -13.659 -16.766 1.00 90.12 88 ILE A O 1
ATOM 730 N N . SER A 1 89 ? 17.413 -11.998 -15.354 1.00 87.62 89 SER A N 1
ATOM 731 C CA . SER A 1 89 ? 18.050 -12.845 -14.347 1.00 87.62 89 SER A CA 1
ATOM 732 C C . SER A 1 89 ? 17.506 -12.509 -12.955 1.00 87.62 89 SER A C 1
ATOM 734 O O . SER A 1 89 ? 18.144 -11.754 -12.214 1.00 87.62 89 SER A O 1
ATOM 736 N N . PRO A 1 90 ? 16.350 -13.081 -12.559 1.00 88.06 90 PRO A N 1
ATOM 737 C CA . PRO A 1 90 ? 15.747 -12.806 -11.259 1.00 88.06 90 PRO A CA 1
ATOM 738 C C . PRO A 1 90 ? 16.693 -13.080 -10.082 1.00 88.06 90 PRO A C 1
ATOM 740 O O . PRO A 1 90 ? 16.816 -12.200 -9.234 1.00 88.06 90 PRO A O 1
ATOM 743 N N . PRO A 1 91 ? 17.453 -14.200 -10.024 1.00 88.50 91 PRO A N 1
ATOM 744 C CA . PRO A 1 91 ? 18.382 -14.436 -8.917 1.00 88.50 91 PRO A CA 1
ATOM 745 C C . PRO A 1 91 ? 19.392 -13.303 -8.729 1.00 88.50 91 PRO A C 1
ATOM 747 O O . PRO A 1 91 ? 19.682 -12.923 -7.600 1.00 88.50 91 PRO A O 1
ATOM 750 N N . ARG A 1 92 ? 19.891 -12.728 -9.832 1.00 85.19 92 ARG A N 1
ATOM 751 C CA . ARG A 1 92 ? 20.803 -11.584 -9.789 1.00 85.19 92 ARG A CA 1
ATOM 752 C C . ARG A 1 92 ? 20.084 -10.317 -9.338 1.00 85.19 92 ARG A C 1
ATOM 754 O O . ARG A 1 92 ? 20.616 -9.603 -8.498 1.00 85.19 92 ARG A O 1
ATOM 761 N N . ALA A 1 93 ? 18.887 -10.050 -9.855 1.00 88.88 93 ALA A N 1
ATOM 762 C CA . ALA A 1 93 ? 18.109 -8.874 -9.475 1.00 88.88 93 ALA A CA 1
ATOM 763 C C . ALA A 1 93 ? 17.719 -8.892 -7.986 1.00 88.88 93 ALA A C 1
ATOM 765 O O . ALA A 1 93 ? 17.784 -7.862 -7.321 1.00 88.88 93 ALA A O 1
ATOM 766 N N . TYR A 1 94 ? 17.389 -10.060 -7.426 1.00 90.12 94 TYR A N 1
ATOM 767 C CA . TYR A 1 94 ? 17.072 -10.216 -6.001 1.00 90.12 94 TYR A CA 1
ATOM 768 C C . TYR A 1 94 ? 18.275 -10.022 -5.067 1.00 90.12 94 TYR A C 1
ATOM 770 O O . TYR A 1 94 ? 18.071 -9.762 -3.885 1.00 90.12 94 TYR A O 1
ATOM 778 N N . MET A 1 95 ? 19.514 -10.089 -5.569 1.00 88.12 95 MET A N 1
ATOM 779 C CA . MET A 1 95 ? 20.702 -9.709 -4.790 1.00 88.12 95 MET A CA 1
ATOM 780 C C . MET A 1 95 ? 20.868 -8.189 -4.659 1.00 88.12 95 MET A C 1
ATOM 782 O O . MET A 1 95 ? 21.734 -7.726 -3.917 1.00 88.12 95 MET A O 1
ATOM 786 N N . CYS A 1 96 ? 20.068 -7.410 -5.385 1.00 86.56 96 CYS A N 1
ATOM 787 C CA . CYS A 1 96 ? 20.166 -5.962 -5.436 1.00 86.56 96 CYS A CA 1
ATOM 788 C C . CYS A 1 96 ? 19.121 -5.287 -4.549 1.00 86.56 96 CYS A C 1
ATOM 790 O O . CYS A 1 96 ? 18.038 -5.819 -4.284 1.00 86.56 96 CYS A O 1
ATOM 792 N N . THR A 1 97 ? 19.446 -4.079 -4.109 1.00 80.62 97 THR A N 1
ATOM 793 C CA . THR A 1 97 ? 18.570 -3.237 -3.298 1.00 80.62 97 THR A CA 1
ATOM 794 C C . THR A 1 97 ? 18.104 -2.028 -4.102 1.00 80.62 97 THR A C 1
ATOM 796 O O . THR A 1 97 ? 18.910 -1.458 -4.849 1.00 80.62 97 THR A O 1
ATOM 799 N N . PRO A 1 98 ? 16.842 -1.602 -3.937 1.00 74.19 98 PRO A N 1
ATOM 800 C CA . PRO A 1 98 ? 16.401 -0.318 -4.453 1.00 74.19 98 PRO A CA 1
ATOM 801 C C . PRO A 1 98 ? 17.138 0.781 -3.682 1.00 74.19 98 PRO A C 1
ATOM 803 O O . PRO A 1 98 ? 17.359 0.658 -2.474 1.00 74.19 98 PRO A O 1
ATOM 806 N N . SER A 1 99 ? 17.559 1.840 -4.367 1.00 68.88 99 SER A N 1
ATOM 807 C CA . SER A 1 99 ? 18.227 2.960 -3.711 1.00 68.88 99 SER A CA 1
ATOM 808 C C . SER A 1 99 ? 17.207 4.042 -3.371 1.00 68.88 99 SER A C 1
ATOM 810 O O . SER A 1 99 ? 16.663 4.661 -4.280 1.00 68.88 99 SER A O 1
ATOM 812 N N . PRO A 1 100 ? 16.932 4.313 -2.086 1.00 56.78 100 PRO A N 1
ATOM 813 C CA . PRO A 1 100 ? 15.972 5.346 -1.704 1.00 56.78 100 PRO A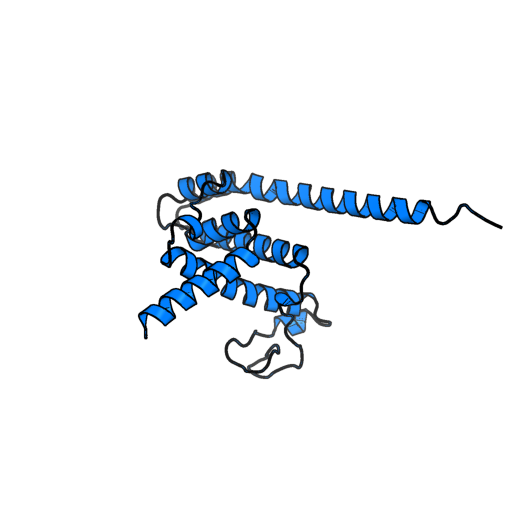 CA 1
ATOM 814 C C . PRO A 1 100 ? 16.511 6.776 -1.892 1.00 56.78 100 PRO A C 1
ATOM 816 O O . PRO A 1 100 ? 15.776 7.727 -1.655 1.00 56.78 100 PRO A O 1
ATOM 819 N N . CYS A 1 101 ? 17.793 6.939 -2.245 1.00 53.00 101 CYS A N 1
ATOM 820 C CA . CYS A 1 101 ? 18.499 8.223 -2.193 1.00 53.00 101 CYS A CA 1
ATOM 821 C C . CYS A 1 101 ? 19.399 8.492 -3.412 1.00 53.00 101 CYS A C 1
ATOM 823 O O . CYS A 1 101 ? 20.177 9.441 -3.386 1.00 53.00 101 CYS A O 1
ATOM 825 N N . SER A 1 102 ? 19.363 7.653 -4.454 1.00 53.38 102 SER A N 1
ATOM 826 C CA . SER A 1 102 ? 20.121 7.935 -5.676 1.00 53.38 102 SER A CA 1
ATOM 827 C C . SER A 1 102 ? 19.228 8.556 -6.733 1.00 53.38 102 SER A C 1
ATOM 829 O O . SER A 1 102 ? 18.190 7.988 -7.046 1.00 53.38 102 SER A O 1
ATOM 831 N N . ASP A 1 103 ? 19.715 9.614 -7.382 1.00 59.41 103 ASP A N 1
ATOM 832 C CA . ASP A 1 103 ? 19.143 10.194 -8.612 1.00 59.41 103 ASP A CA 1
ATOM 833 C C . ASP A 1 103 ? 19.152 9.217 -9.813 1.00 59.41 103 ASP A C 1
ATOM 835 O O . ASP A 1 103 ? 18.851 9.588 -10.945 1.00 59.41 103 ASP A O 1
ATOM 839 N N . VAL A 1 104 ? 19.562 7.968 -9.582 1.00 63.69 104 VAL A N 1
ATOM 840 C CA . VAL A 1 104 ? 19.677 6.907 -10.572 1.00 63.69 104 VAL A CA 1
ATOM 841 C C . VAL A 1 104 ? 18.548 5.910 -10.337 1.00 63.69 104 VAL A C 1
ATOM 843 O O . VAL A 1 104 ? 18.547 5.196 -9.334 1.00 63.69 104 VAL A O 1
ATOM 846 N N . ASP A 1 105 ? 17.630 5.826 -11.297 1.00 75.00 105 ASP A N 1
ATOM 847 C CA . ASP A 1 105 ? 16.494 4.894 -11.321 1.00 75.00 105 ASP A CA 1
ATOM 848 C C . ASP A 1 105 ? 16.934 3.458 -11.649 1.00 75.00 105 ASP A C 1
ATOM 850 O O . ASP A 1 105 ? 16.408 2.814 -12.554 1.00 75.00 105 ASP A O 1
ATOM 854 N N . GLN A 1 106 ? 17.939 2.945 -10.934 1.00 81.31 106 GLN A N 1
ATOM 855 C CA . GLN A 1 106 ? 18.508 1.620 -11.169 1.00 81.31 106 GLN A CA 1
ATOM 856 C C . GLN A 1 106 ? 18.686 0.823 -9.884 1.00 81.31 106 GLN A C 1
ATOM 858 O O . GLN A 1 106 ? 19.024 1.357 -8.825 1.00 81.31 106 GLN A O 1
ATOM 863 N N . LEU A 1 107 ? 18.534 -0.498 -10.002 1.00 82.56 107 LEU A N 1
ATOM 864 C CA . LEU A 1 107 ? 18.902 -1.421 -8.933 1.00 82.56 107 LEU A CA 1
ATOM 865 C C . LEU A 1 107 ? 20.394 -1.300 -8.607 1.00 82.56 107 LEU A C 1
ATOM 867 O O . LEU A 1 107 ? 21.237 -1.153 -9.499 1.00 82.56 107 LEU A O 1
ATOM 871 N N . GLN A 1 108 ? 20.718 -1.418 -7.319 1.00 82.38 108 GLN A N 1
ATOM 872 C CA . GLN A 1 108 ? 22.091 -1.341 -6.836 1.00 82.38 108 GLN A CA 1
ATOM 873 C C . GLN A 1 108 ? 22.547 -2.665 -6.232 1.00 82.38 108 GLN A C 1
ATOM 875 O O . GLN A 1 108 ? 21.857 -3.265 -5.410 1.00 82.38 108 GLN A O 1
ATOM 880 N N . PHE A 1 109 ? 23.749 -3.101 -6.594 1.00 82.81 109 PHE A N 1
ATOM 881 C CA . PHE A 1 109 ? 24.457 -4.174 -5.906 1.00 82.81 109 PHE A CA 1
ATOM 882 C C . PHE A 1 109 ? 25.624 -3.561 -5.141 1.00 82.81 109 PHE A C 1
ATOM 884 O O . PHE A 1 109 ? 26.455 -2.870 -5.728 1.00 82.81 109 PHE A O 1
ATOM 891 N N . THR A 1 110 ? 25.690 -3.772 -3.824 1.00 82.81 110 THR A N 1
ATOM 892 C CA . THR A 1 110 ? 26.753 -3.202 -2.969 1.00 82.81 110 THR A CA 1
ATOM 893 C C . THR A 1 110 ? 26.931 -1.678 -3.122 1.00 82.81 110 THR A C 1
ATOM 895 O O . THR A 1 110 ? 28.041 -1.163 -3.044 1.00 82.81 110 THR A O 1
ATOM 898 N N . GLY A 1 111 ? 25.835 -0.949 -3.372 1.00 76.06 111 GLY A N 1
ATOM 899 C CA . GLY A 1 111 ? 25.842 0.508 -3.569 1.00 76.06 111 GLY A CA 1
ATOM 900 C C . GLY A 1 111 ? 26.254 0.985 -4.968 1.00 76.06 111 GLY A C 1
ATOM 901 O O . GLY A 1 111 ? 26.352 2.189 -5.182 1.00 76.06 111 GLY A O 1
ATOM 902 N N . GLN A 1 112 ? 26.480 0.079 -5.926 1.00 80.81 112 GLN A N 1
ATOM 903 C CA . GLN A 1 112 ? 26.776 0.427 -7.319 1.00 80.81 112 GLN A CA 1
ATOM 904 C C . GLN A 1 112 ? 25.601 0.083 -8.244 1.00 80.81 112 GLN A C 1
ATOM 906 O O . GLN A 1 112 ? 25.039 -1.010 -8.114 1.00 80.81 112 GLN A O 1
ATOM 911 N N . PRO A 1 113 ? 25.228 0.973 -9.184 1.00 81.00 113 PRO A N 1
ATOM 912 C CA . PRO A 1 113 ? 24.162 0.707 -10.142 1.00 81.00 113 PRO A CA 1
ATOM 913 C C . PRO A 1 113 ? 24.564 -0.421 -11.097 1.00 81.00 113 PRO A C 1
ATOM 915 O O . PRO A 1 113 ? 25.697 -0.473 -11.577 1.00 81.00 113 PRO A O 1
ATOM 918 N N . ILE A 1 114 ? 23.632 -1.333 -11.375 1.00 77.19 114 ILE A N 1
ATOM 919 C CA . ILE A 1 114 ? 23.879 -2.515 -12.220 1.00 77.19 114 ILE A CA 1
ATOM 920 C C . ILE A 1 114 ? 23.205 -2.449 -13.598 1.00 77.19 114 ILE A C 1
ATOM 922 O O . ILE A 1 114 ? 23.161 -3.462 -14.297 1.00 77.19 114 ILE A O 1
ATOM 926 N N . GLY A 1 115 ? 22.693 -1.279 -14.000 1.00 76.25 115 GLY A N 1
ATOM 927 C CA . GLY A 1 115 ? 22.076 -1.078 -15.317 1.00 76.25 115 GLY A CA 1
ATOM 928 C C . GLY A 1 115 ? 20.728 -1.780 -15.501 1.00 76.25 115 GLY A C 1
ATOM 929 O O . GLY A 1 115 ? 20.321 -2.017 -16.634 1.00 76.25 115 GLY A O 1
ATOM 930 N N . ILE A 1 116 ? 20.063 -2.167 -14.406 1.00 81.31 116 ILE A N 1
ATOM 931 C CA . ILE A 1 116 ? 18.672 -2.630 -14.429 1.00 81.31 116 ILE A CA 1
ATOM 932 C C . ILE A 1 116 ? 17.805 -1.457 -13.999 1.00 81.31 116 ILE A C 1
ATOM 934 O O . ILE A 1 116 ? 17.833 -1.087 -12.823 1.00 81.31 116 ILE A O 1
ATOM 938 N N . ASP A 1 117 ? 17.066 -0.901 -14.952 1.00 84.44 117 ASP A N 1
ATOM 939 C CA . ASP A 1 117 ? 16.170 0.225 -14.713 1.00 84.44 117 ASP A CA 1
ATOM 940 C C . ASP A 1 117 ? 14.948 -0.215 -13.897 1.00 84.44 117 ASP A C 1
ATOM 942 O O . ASP A 1 117 ? 14.383 -1.293 -14.114 1.00 84.44 117 ASP A O 1
ATOM 946 N N . ILE A 1 118 ? 14.561 0.622 -12.936 1.00 84.44 118 ILE A N 1
ATOM 947 C CA . ILE A 1 118 ? 13.403 0.386 -12.076 1.00 84.44 118 ILE A CA 1
ATOM 948 C C . ILE A 1 118 ? 12.126 0.607 -12.888 1.00 84.44 118 ILE A C 1
ATOM 950 O O . ILE A 1 118 ? 11.904 1.669 -13.470 1.00 84.44 118 ILE A O 1
ATOM 954 N N . LEU A 1 119 ? 11.253 -0.396 -12.895 1.00 86.56 119 LEU A N 1
ATOM 955 C CA . LEU A 1 119 ? 9.916 -0.275 -13.457 1.00 86.56 119 LEU A CA 1
ATOM 956 C C . LEU A 1 119 ? 9.030 0.515 -12.492 1.00 86.56 119 LEU A C 1
ATOM 958 O O . LEU A 1 119 ? 8.807 0.092 -11.358 1.00 86.56 119 LEU A O 1
ATOM 962 N N . ARG A 1 120 ? 8.512 1.653 -12.960 1.00 87.38 120 ARG A N 1
ATOM 963 C CA . ARG A 1 120 ? 7.645 2.537 -12.172 1.00 87.38 120 ARG A CA 1
ATOM 964 C C . ARG A 1 120 ? 6.214 2.030 -12.122 1.00 87.38 120 ARG A C 1
ATOM 966 O O . ARG A 1 120 ? 5.691 1.564 -13.138 1.00 87.38 120 ARG A O 1
ATOM 973 N N . VAL A 1 121 ? 5.541 2.201 -10.983 1.00 86.62 121 VAL A N 1
ATOM 974 C CA . VAL A 1 121 ? 4.128 1.800 -10.833 1.00 86.62 121 VAL A CA 1
ATOM 975 C C . VAL A 1 121 ? 3.228 2.532 -11.834 1.00 86.62 121 VAL A C 1
ATOM 977 O O . VAL A 1 121 ? 2.270 1.952 -12.343 1.00 86.62 121 VAL A O 1
ATOM 980 N N . GLU A 1 122 ? 3.566 3.777 -12.169 1.00 85.50 122 GLU A N 1
ATOM 981 C CA . GLU A 1 122 ? 2.842 4.622 -13.129 1.00 85.50 122 GLU A CA 1
ATOM 982 C C . GLU A 1 122 ? 2.802 4.033 -14.549 1.00 85.50 122 GLU A C 1
ATOM 984 O O . GLU A 1 122 ? 1.910 4.352 -15.330 1.00 85.50 122 GLU A O 1
ATOM 989 N N . THR A 1 123 ? 3.746 3.149 -14.892 1.00 87.75 123 THR A N 1
ATOM 990 C CA . THR A 1 123 ? 3.791 2.494 -16.213 1.00 87.75 123 THR A CA 1
ATOM 991 C C . THR A 1 123 ? 2.812 1.325 -16.338 1.00 87.75 123 THR A C 1
ATOM 993 O O . THR A 1 123 ? 2.573 0.830 -17.441 1.00 87.75 123 THR A O 1
ATOM 996 N N . LEU A 1 124 ? 2.240 0.870 -15.221 1.00 88.06 124 LEU A N 1
ATOM 997 C CA . LEU A 1 124 ? 1.307 -0.249 -15.185 1.00 88.06 124 LEU A CA 1
ATOM 998 C C . LEU A 1 124 ? -0.103 0.186 -15.576 1.00 88.06 124 LEU A C 1
ATOM 1000 O O . LEU A 1 124 ? -0.551 1.288 -15.256 1.00 88.06 124 LEU A O 1
ATOM 1004 N N . ARG A 1 125 ? -0.865 -0.732 -16.182 1.00 89.88 125 ARG A N 1
ATOM 1005 C CA . ARG A 1 125 ? -2.300 -0.506 -16.392 1.00 89.88 125 ARG A CA 1
ATOM 1006 C C . ARG A 1 125 ? -3.007 -0.437 -15.043 1.00 89.88 125 ARG A C 1
ATOM 1008 O O . ARG A 1 125 ? -2.650 -1.175 -14.124 1.00 89.88 125 ARG A O 1
ATOM 1015 N N . ASP A 1 126 ? -4.079 0.346 -14.950 1.00 87.06 126 ASP A N 1
ATOM 1016 C CA . ASP A 1 126 ? -4.829 0.527 -13.695 1.00 87.06 126 ASP A CA 1
ATOM 1017 C C . ASP A 1 126 ? -5.252 -0.804 -13.056 1.00 87.06 126 ASP A C 1
ATOM 1019 O O . ASP A 1 126 ? -5.205 -0.967 -11.840 1.00 87.06 126 ASP A O 1
ATOM 1023 N N . VAL A 1 127 ? -5.621 -1.799 -13.869 1.00 87.38 127 VAL A N 1
ATOM 1024 C CA . VAL A 1 127 ? -6.003 -3.135 -13.381 1.00 87.38 127 VAL A CA 1
ATOM 1025 C C . VAL A 1 127 ? -4.822 -3.861 -12.723 1.00 87.38 127 VAL A C 1
ATOM 1027 O O . VAL A 1 127 ? -4.991 -4.488 -11.679 1.00 87.38 127 VAL A O 1
ATOM 1030 N N . GLU A 1 128 ? -3.628 -3.773 -13.312 1.00 89.31 128 GLU A N 1
ATOM 1031 C CA . GLU A 1 128 ? -2.404 -4.399 -12.792 1.00 89.31 128 GLU A CA 1
ATOM 1032 C C . GLU A 1 128 ? -1.942 -3.690 -11.522 1.00 89.31 128 GLU A C 1
ATOM 1034 O O . GLU A 1 128 ? -1.696 -4.345 -10.507 1.00 89.31 128 GLU A O 1
ATOM 1039 N N . ARG A 1 129 ? -1.927 -2.353 -11.559 1.00 90.62 129 ARG A N 1
ATOM 1040 C CA . ARG A 1 129 ? -1.620 -1.494 -10.415 1.00 90.62 129 ARG A CA 1
ATOM 1041 C C . ARG A 1 129 ? -2.531 -1.811 -9.230 1.00 90.62 129 ARG A C 1
ATOM 1043 O O . ARG A 1 129 ? -2.045 -2.156 -8.154 1.00 90.62 129 ARG A O 1
ATOM 1050 N N . ASN A 1 130 ? -3.847 -1.806 -9.442 1.00 89.81 130 ASN A N 1
ATOM 1051 C CA . ASN A 1 130 ? -4.831 -2.099 -8.399 1.00 89.81 130 ASN A CA 1
ATOM 1052 C C . ASN A 1 130 ? -4.679 -3.509 -7.822 1.00 89.81 130 ASN A C 1
ATOM 1054 O O . ASN A 1 130 ? -4.835 -3.704 -6.615 1.00 89.81 130 ASN A O 1
ATOM 1058 N N . ARG A 1 131 ? -4.368 -4.503 -8.663 1.00 89.19 131 ARG A N 1
ATOM 1059 C CA . ARG A 1 131 ? -4.156 -5.882 -8.211 1.00 89.19 131 ARG A CA 1
ATOM 1060 C C . ARG A 1 131 ? -2.916 -5.998 -7.327 1.00 89.19 131 ARG A C 1
ATOM 1062 O O . ARG A 1 131 ? -2.983 -6.642 -6.281 1.00 89.19 131 ARG A O 1
ATOM 1069 N N . LEU A 1 132 ? -1.817 -5.351 -7.714 1.00 92.00 132 LEU A N 1
ATOM 1070 C CA . LEU A 1 132 ? -0.580 -5.335 -6.933 1.00 92.00 132 LEU A CA 1
ATOM 1071 C C . LEU A 1 132 ? -0.778 -4.614 -5.603 1.00 92.00 132 LEU A C 1
ATOM 1073 O O . LEU A 1 132 ? -0.522 -5.208 -4.560 1.00 92.00 132 LEU A O 1
ATOM 1077 N N . PHE A 1 133 ? -1.325 -3.397 -5.605 1.00 92.50 133 PHE A N 1
ATOM 1078 C CA . PHE A 1 133 ? -1.606 -2.684 -4.358 1.00 92.50 133 PHE A CA 1
ATOM 1079 C C . PHE A 1 133 ? -2.493 -3.493 -3.424 1.00 92.50 133 PHE A C 1
ATOM 1081 O O . PHE A 1 133 ? -2.178 -3.636 -2.245 1.00 92.50 133 PHE A O 1
ATOM 1088 N N . ARG A 1 134 ? -3.562 -4.100 -3.945 1.00 91.06 134 ARG A N 1
ATOM 1089 C CA . ARG A 1 134 ? -4.439 -4.957 -3.147 1.00 91.06 134 ARG A CA 1
ATOM 1090 C C . ARG A 1 134 ? -3.678 -6.121 -2.510 1.00 91.06 134 ARG A C 1
ATOM 1092 O O . ARG A 1 134 ? -3.874 -6.399 -1.328 1.00 91.06 134 ARG A O 1
ATOM 1099 N N . ALA A 1 135 ? -2.815 -6.798 -3.267 1.00 90.62 135 ALA A N 1
ATOM 1100 C CA . ALA A 1 135 ? -1.994 -7.888 -2.746 1.00 90.62 135 ALA A CA 1
ATOM 1101 C C . ALA A 1 135 ? -1.032 -7.407 -1.646 1.00 90.62 135 ALA A C 1
ATOM 1103 O O . ALA A 1 135 ? -0.923 -8.049 -0.601 1.00 90.62 135 ALA A O 1
ATOM 1104 N N . PHE A 1 136 ? -0.392 -6.254 -1.841 1.00 93.06 136 PHE A N 1
ATOM 1105 C CA . PHE A 1 136 ? 0.549 -5.680 -0.880 1.00 93.06 136 PHE A CA 1
ATOM 1106 C C . PHE A 1 136 ? -0.135 -5.165 0.394 1.00 93.06 136 PHE A C 1
ATOM 1108 O O . PHE A 1 136 ? 0.343 -5.463 1.486 1.00 93.06 136 PHE A O 1
ATOM 1115 N N . PHE A 1 137 ? -1.287 -4.492 0.300 1.00 91.25 137 PHE A N 1
ATOM 1116 C CA . PHE A 1 137 ? -2.075 -4.100 1.478 1.00 91.25 137 PHE A CA 1
ATOM 1117 C C . PHE A 1 137 ? -2.445 -5.311 2.331 1.00 91.25 137 PHE A C 1
ATOM 1119 O O . PHE A 1 137 ? -2.341 -5.294 3.554 1.00 91.25 137 PHE A O 1
ATOM 1126 N N . ARG A 1 138 ? -2.835 -6.404 1.683 1.00 87.25 138 ARG A N 1
ATOM 1127 C CA . ARG A 1 138 ? -3.195 -7.646 2.367 1.00 87.25 138 ARG A CA 1
ATOM 1128 C C . ARG A 1 138 ? -2.015 -8.317 3.027 1.00 87.25 138 ARG A C 1
ATOM 1130 O O . ARG A 1 138 ? -2.136 -8.765 4.162 1.00 87.25 138 ARG A O 1
ATOM 1137 N N . TYR A 1 139 ? -0.890 -8.379 2.327 1.00 89.38 139 TYR A N 1
ATOM 1138 C CA . TYR A 1 139 ? 0.338 -8.899 2.900 1.00 89.38 139 TYR A CA 1
ATOM 1139 C C . TYR A 1 139 ? 0.756 -8.092 4.135 1.00 89.38 139 TYR A C 1
ATOM 1141 O O . TYR A 1 139 ? 1.089 -8.672 5.170 1.00 89.38 139 TYR A O 1
ATOM 1149 N N . GLU A 1 140 ? 0.671 -6.764 4.061 1.00 91.06 140 GLU A N 1
ATOM 1150 C CA . GLU A 1 140 ? 0.954 -5.880 5.189 1.00 91.06 140 GLU A CA 1
ATOM 1151 C C . GLU A 1 140 ? -0.038 -6.110 6.341 1.00 91.06 140 GLU A C 1
ATOM 1153 O O . GLU A 1 140 ? 0.374 -6.232 7.494 1.00 91.06 140 GLU A O 1
ATOM 1158 N N . LEU A 1 141 ? -1.335 -6.261 6.049 1.00 89.00 141 LEU A N 1
ATOM 1159 C CA . LEU A 1 141 ? -2.356 -6.582 7.050 1.00 89.00 141 LEU A CA 1
ATOM 1160 C C . LEU A 1 141 ? -2.050 -7.904 7.771 1.00 89.00 141 LEU A C 1
ATOM 1162 O O . LEU A 1 141 ? -2.009 -7.937 9.000 1.00 89.00 141 LEU A O 1
ATOM 1166 N N . VAL A 1 142 ? -1.783 -8.977 7.020 1.00 85.06 142 VAL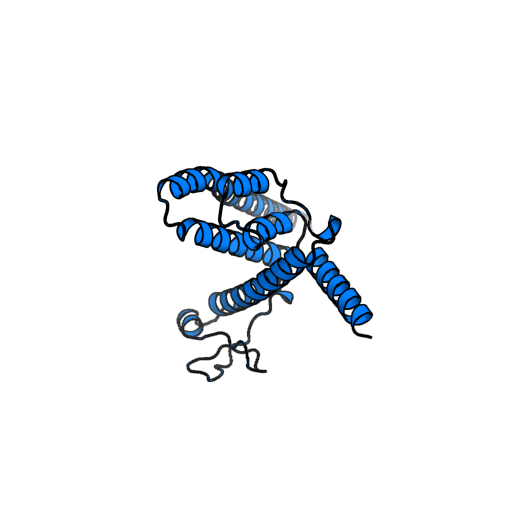 A N 1
ATOM 1167 C CA . VAL A 1 142 ? -1.420 -10.293 7.575 1.00 85.06 142 VAL A CA 1
ATOM 1168 C C . VAL A 1 142 ? -0.140 -10.198 8.398 1.00 85.06 142 VAL A C 1
ATOM 1170 O O . VAL A 1 142 ? -0.050 -10.799 9.463 1.00 85.06 142 VAL A O 1
ATOM 1173 N N . SER A 1 143 ? 0.840 -9.416 7.950 1.00 86.06 143 SER A N 1
ATOM 1174 C CA . SER A 1 143 ? 2.088 -9.208 8.688 1.00 86.06 143 SER A CA 1
ATOM 1175 C C . SER A 1 143 ? 1.835 -8.514 10.028 1.00 86.06 143 SER A C 1
ATOM 1177 O O . SER A 1 143 ? 2.343 -8.963 11.055 1.00 86.06 143 SER A O 1
ATOM 1179 N N . LYS A 1 144 ? 0.985 -7.479 10.061 1.00 86.81 144 LYS A N 1
ATOM 1180 C CA . LYS A 1 144 ? 0.583 -6.817 11.314 1.00 86.81 144 LYS A CA 1
ATOM 1181 C C . LYS A 1 144 ? -0.166 -7.758 12.258 1.00 86.81 144 LYS A C 1
ATOM 1183 O O . LYS A 1 144 ? 0.066 -7.692 13.462 1.00 86.81 144 LYS A O 1
ATOM 1188 N N . ILE A 1 145 ? -1.014 -8.635 11.721 1.00 83.75 145 ILE A N 1
ATOM 1189 C CA . ILE A 1 145 ? -1.746 -9.661 12.478 1.00 83.75 145 ILE A CA 1
ATOM 1190 C C . ILE A 1 145 ? -0.786 -10.728 13.033 1.00 83.75 145 ILE A C 1
ATOM 1192 O O . ILE A 1 145 ? -0.849 -11.071 14.205 1.00 83.75 145 ILE A O 1
ATOM 1196 N N . ARG A 1 146 ? 0.168 -11.220 12.241 1.00 78.69 146 ARG A N 1
ATOM 1197 C CA . ARG A 1 146 ? 1.135 -12.241 12.688 1.00 78.69 146 ARG A CA 1
ATOM 1198 C C . ARG A 1 146 ? 2.143 -11.727 13.708 1.00 78.69 146 ARG A C 1
ATOM 1200 O O . ARG A 1 146 ? 2.630 -12.498 14.526 1.00 78.69 146 ARG A O 1
ATOM 1207 N N . CYS A 1 147 ? 2.454 -10.436 13.676 1.00 77.94 147 CYS A N 1
ATOM 1208 C CA . CYS A 1 147 ? 3.293 -9.795 14.687 1.00 77.94 147 CYS A CA 1
ATOM 1209 C C . CYS A 1 147 ? 2.588 -9.639 16.048 1.00 77.94 147 CYS A C 1
ATOM 1211 O O . CYS A 1 147 ? 3.196 -9.132 16.994 1.00 77.94 147 CYS A O 1
ATOM 1213 N N . LEU A 1 148 ? 1.322 -10.051 16.174 1.00 73.88 148 LEU A N 1
ATOM 1214 C CA . LEU A 1 148 ? 0.612 -10.035 17.444 1.00 73.88 148 LEU A CA 1
ATOM 1215 C C . LEU A 1 148 ? 1.132 -11.152 18.356 1.00 73.88 148 LEU A C 1
ATOM 1217 O O . LEU A 1 148 ? 1.207 -12.317 17.984 1.00 73.88 148 LEU A O 1
ATOM 1221 N N . GLN A 1 149 ? 1.496 -10.778 19.582 1.00 64.75 149 GLN A N 1
ATOM 1222 C CA . GLN A 1 149 ? 2.030 -11.708 20.583 1.00 64.75 149 GLN A CA 1
ATOM 1223 C C . GLN A 1 149 ? 0.938 -12.573 21.240 1.00 64.75 149 GLN A C 1
ATOM 1225 O O . GLN A 1 149 ? 1.259 -13.575 21.877 1.00 64.75 149 GLN A O 1
ATOM 1230 N N . ASP A 1 150 ? -0.337 -12.201 21.094 1.00 70.62 150 ASP A N 1
ATOM 1231 C CA . ASP A 1 150 ? -1.468 -12.911 21.690 1.00 70.62 150 ASP A CA 1
ATOM 1232 C C . ASP A 1 150 ? -2.017 -13.972 20.726 1.00 70.62 150 ASP A C 1
ATOM 1234 O O . ASP A 1 150 ? -2.650 -13.658 19.716 1.00 70.62 150 ASP A O 1
ATOM 1238 N N . ARG A 1 151 ? -1.758 -15.245 21.044 1.00 66.75 151 ARG A N 1
ATOM 1239 C CA . ARG A 1 151 ? -2.153 -16.392 20.215 1.00 66.75 151 ARG A CA 1
ATOM 1240 C C . ARG A 1 151 ? -3.669 -16.544 20.068 1.00 66.75 151 ARG A C 1
ATOM 1242 O O . ARG A 1 151 ? -4.112 -16.992 19.019 1.00 66.75 151 ARG A O 1
ATOM 1249 N N . ILE A 1 152 ? -4.454 -16.167 21.080 1.00 68.12 152 ILE A N 1
ATOM 1250 C CA . ILE A 1 152 ? -5.918 -16.334 21.048 1.00 68.12 152 ILE A CA 1
ATOM 1251 C C . ILE A 1 152 ? -6.541 -15.290 20.119 1.00 68.12 152 ILE A C 1
ATOM 1253 O O . ILE A 1 152 ? -7.429 -15.598 19.325 1.00 68.12 152 ILE A O 1
ATOM 1257 N N . GLU A 1 153 ? -6.059 -14.046 20.191 1.00 69.50 153 GLU A N 1
ATOM 1258 C CA . GLU A 1 153 ? -6.502 -12.983 19.286 1.00 69.50 153 GLU A CA 1
ATOM 1259 C C . GLU A 1 153 ? -6.106 -13.296 17.832 1.00 69.50 153 GLU A C 1
ATOM 1261 O O . GLU A 1 153 ? -6.873 -13.014 16.915 1.00 69.50 153 GLU A O 1
ATOM 1266 N N . LEU A 1 154 ? -4.945 -13.930 17.629 1.00 71.56 154 LEU A N 1
ATOM 1267 C CA . LEU A 1 154 ? -4.460 -14.348 16.316 1.00 71.56 154 LEU A CA 1
ATOM 1268 C C . LEU A 1 154 ? -5.358 -15.407 15.657 1.00 71.56 154 LEU A C 1
ATOM 1270 O O . LEU A 1 154 ? -5.755 -15.211 14.514 1.00 71.56 154 LEU A O 1
ATOM 1274 N N . GLU A 1 155 ? -5.721 -16.483 16.364 1.00 73.12 155 GLU A N 1
ATOM 1275 C CA . GLU A 1 155 ? -6.577 -17.556 15.819 1.00 73.12 155 GLU A CA 1
ATOM 1276 C C . GLU A 1 155 ? -7.956 -17.032 15.385 1.00 73.12 155 GLU A C 1
ATOM 1278 O O . GLU A 1 155 ? -8.437 -17.350 14.297 1.00 73.12 155 GLU A O 1
ATOM 1283 N N . LEU A 1 156 ? -8.562 -16.164 16.200 1.00 70.56 156 LEU A N 1
ATOM 1284 C CA . LEU A 1 156 ? -9.862 -15.555 15.902 1.00 70.56 156 LEU A CA 1
ATOM 1285 C C . LEU A 1 156 ? -9.801 -14.595 14.710 1.00 70.56 156 LEU A C 1
ATOM 1287 O O . LEU A 1 156 ? -10.745 -14.502 13.926 1.00 70.56 156 LEU A O 1
ATOM 1291 N N . ILE A 1 157 ? -8.706 -13.843 14.585 1.00 73.38 157 ILE A N 1
ATOM 1292 C CA . ILE A 1 157 ? -8.505 -12.955 13.444 1.00 73.38 157 ILE A CA 1
ATOM 1293 C C . ILE A 1 157 ? -8.243 -13.773 12.175 1.00 73.38 157 ILE A C 1
ATOM 1295 O O . ILE A 1 157 ? -8.828 -13.466 11.139 1.00 73.38 157 ILE A O 1
ATOM 1299 N N . ASP A 1 158 ? -7.422 -14.818 12.241 1.00 75.56 158 ASP A N 1
ATOM 1300 C CA . ASP A 1 158 ? -7.141 -15.673 11.087 1.00 75.56 158 ASP A CA 1
ATOM 1301 C C . ASP A 1 158 ? -8.426 -16.321 10.549 1.00 75.56 158 ASP A C 1
ATOM 1303 O O . ASP A 1 158 ? -8.650 -16.302 9.338 1.00 75.56 158 ASP A O 1
ATOM 1307 N N . GLU A 1 159 ? -9.327 -16.785 11.420 1.00 78.00 159 GLU A N 1
ATOM 1308 C CA . GLU A 1 159 ? -10.642 -17.308 11.018 1.00 78.00 159 GLU A CA 1
ATOM 1309 C C . GLU A 1 159 ? -11.511 -16.246 10.317 1.00 78.00 159 GLU A C 1
ATOM 1311 O O . GLU A 1 159 ? -12.185 -16.533 9.326 1.00 78.00 159 GLU A O 1
ATOM 1316 N N . LEU A 1 160 ? -11.464 -14.991 10.779 1.00 74.94 160 LEU A N 1
ATOM 1317 C CA . LEU A 1 160 ? -12.213 -13.886 10.172 1.00 74.94 160 LEU A CA 1
ATOM 1318 C C . LEU A 1 160 ? -11.684 -13.490 8.790 1.00 74.94 160 LEU A C 1
ATOM 1320 O O . LEU A 1 160 ? -12.473 -13.065 7.939 1.00 74.94 160 LEU A O 1
ATOM 1324 N N . VAL A 1 161 ? -10.371 -13.587 8.565 1.00 76.44 161 VAL A N 1
ATOM 1325 C CA . VAL A 1 161 ? -9.745 -13.126 7.319 1.00 76.44 161 VAL A CA 1
ATOM 1326 C C . VAL A 1 161 ? -9.575 -14.257 6.291 1.00 76.44 161 VAL A C 1
ATOM 1328 O O . VAL A 1 161 ? -9.631 -13.989 5.089 1.00 76.44 161 VAL A O 1
ATOM 1331 N N . ALA A 1 162 ? -9.466 -15.521 6.712 1.00 74.81 162 ALA A N 1
ATOM 1332 C CA . ALA A 1 162 ? -9.359 -16.689 5.829 1.00 74.81 162 ALA A CA 1
ATOM 1333 C C . ALA A 1 162 ? -10.361 -16.700 4.647 1.00 74.81 162 ALA A C 1
ATOM 1335 O O . ALA A 1 162 ? -9.912 -16.745 3.497 1.00 74.81 162 ALA A O 1
ATOM 1336 N N . PRO A 1 163 ? -11.687 -16.545 4.850 1.00 73.50 163 PRO A N 1
ATOM 1337 C CA . PRO A 1 163 ? -12.645 -16.562 3.741 1.00 73.50 163 PRO A CA 1
ATOM 1338 C C . PRO A 1 163 ? -12.493 -15.367 2.783 1.00 73.50 163 PRO A C 1
ATOM 1340 O O . PRO A 1 163 ? -12.819 -15.466 1.600 1.00 73.50 163 PRO A O 1
ATOM 1343 N N . ILE A 1 164 ? -11.969 -14.232 3.257 1.00 69.06 164 ILE A N 1
ATOM 1344 C CA . ILE A 1 164 ? -11.721 -13.042 2.425 1.00 69.06 164 ILE A CA 1
ATOM 1345 C C . ILE A 1 164 ? -10.573 -13.314 1.444 1.00 69.06 164 ILE A C 1
ATOM 1347 O O . ILE A 1 164 ? -10.616 -12.864 0.296 1.00 69.06 164 ILE A O 1
ATOM 1351 N N . PHE A 1 165 ? -9.566 -14.081 1.867 1.00 65.25 165 PHE A N 1
ATOM 1352 C CA . PHE A 1 165 ? -8.455 -14.487 1.008 1.00 65.25 165 PHE A CA 1
ATOM 1353 C C . PHE A 1 165 ? -8.815 -15.643 0.065 1.00 65.25 165 PHE A C 1
ATOM 1355 O O . PHE A 1 165 ? -8.343 -15.661 -1.072 1.00 65.25 165 PHE A O 1
ATOM 1362 N N . GLU A 1 166 ? -9.684 -16.570 0.476 1.00 62.69 166 GLU A N 1
ATOM 1363 C CA . GLU A 1 166 ? -10.103 -17.699 -0.369 1.00 62.69 166 GLU A CA 1
ATOM 1364 C C . GLU A 1 166 ? -11.000 -17.278 -1.539 1.00 62.69 166 GLU A C 1
ATOM 1366 O O . GLU A 1 166 ? -10.744 -17.673 -2.685 1.00 62.69 166 GLU A O 1
ATOM 1371 N N . ASN A 1 167 ? -11.978 -16.397 -1.287 1.00 56.12 167 ASN A N 1
ATOM 1372 C CA . ASN A 1 167 ? -12.872 -15.842 -2.314 1.00 56.12 167 ASN A CA 1
ATOM 1373 C C . ASN A 1 167 ? -12.110 -15.108 -3.437 1.00 56.12 167 ASN A C 1
ATOM 1375 O O . ASN A 1 167 ? -12.620 -14.940 -4.546 1.00 56.12 167 ASN A O 1
ATOM 1379 N N . PHE A 1 168 ? -10.860 -14.719 -3.180 1.00 50.53 168 PHE A N 1
ATOM 1380 C CA . PHE A 1 168 ? -9.981 -14.082 -4.154 1.00 50.53 168 PHE A CA 1
ATOM 1381 C C . PHE A 1 168 ? -9.361 -15.035 -5.166 1.00 50.53 168 PHE A C 1
ATOM 1383 O O . PHE A 1 168 ? -9.282 -14.698 -6.346 1.00 50.53 168 PHE A O 1
ATOM 1390 N N . SER A 1 169 ? -8.970 -16.236 -4.733 1.00 48.53 169 SER A N 1
ATOM 1391 C CA . SER A 1 169 ? -8.437 -17.243 -5.657 1.00 48.53 169 SER A CA 1
ATOM 1392 C C . SER A 1 169 ? -9.492 -17.672 -6.684 1.00 48.53 169 SER A C 1
ATOM 1394 O O . SER A 1 169 ? -9.165 -17.951 -7.838 1.00 48.53 169 SER A O 1
ATOM 1396 N N . HIS A 1 170 ? -10.769 -17.670 -6.283 1.00 41.22 170 HIS A N 1
ATOM 1397 C CA . HIS A 1 170 ? -11.874 -18.120 -7.119 1.00 41.22 170 HIS A CA 1
ATOM 1398 C C . HIS A 1 170 ? -12.374 -17.029 -8.075 1.00 41.22 170 HIS A C 1
ATOM 1400 O O . HIS A 1 170 ? -12.501 -17.291 -9.271 1.00 41.22 170 HIS A O 1
ATOM 1406 N N . GLY A 1 171 ? -12.559 -15.794 -7.589 1.00 44.69 171 GLY A N 1
ATOM 1407 C CA . GLY A 1 171 ? -12.999 -14.667 -8.422 1.00 44.69 171 GLY A CA 1
ATOM 1408 C C . GLY A 1 171 ? -11.993 -14.279 -9.514 1.00 44.69 171 GLY A C 1
ATOM 1409 O O . GLY A 1 171 ? -12.386 -13.984 -10.642 1.00 44.69 171 GLY A O 1
ATOM 1410 N N . GLU A 1 172 ? -10.685 -14.350 -9.233 1.00 47.88 172 GLU A N 1
ATOM 1411 C CA . GLU A 1 172 ? -9.651 -14.110 -10.250 1.00 47.88 172 GLU A CA 1
ATOM 1412 C C . GLU A 1 172 ? -9.548 -15.266 -11.258 1.00 47.88 172 GLU A C 1
ATOM 1414 O O . GLU A 1 172 ? -9.384 -15.027 -12.458 1.00 47.88 172 GLU A O 1
ATOM 1419 N N . ALA A 1 173 ? -9.701 -16.518 -10.810 1.00 43.00 173 ALA A N 1
ATOM 1420 C CA . ALA A 1 173 ? -9.744 -17.674 -11.705 1.00 43.00 173 ALA A CA 1
ATOM 1421 C C . ALA A 1 173 ? -10.962 -17.632 -12.644 1.00 43.00 173 ALA A C 1
ATOM 1423 O O . ALA A 1 173 ? -10.867 -18.042 -13.803 1.00 43.00 173 ALA A O 1
ATOM 1424 N N . GLU A 1 174 ? -12.099 -17.119 -12.177 1.00 39.62 174 GLU A N 1
ATOM 1425 C CA . GLU A 1 174 ? -13.310 -16.961 -12.981 1.00 39.62 174 GLU A CA 1
ATOM 1426 C C . GLU A 1 174 ? -13.214 -15.777 -13.957 1.00 39.62 174 GLU A C 1
ATOM 1428 O O . GLU A 1 174 ? -13.539 -15.932 -15.136 1.00 39.62 174 GLU A O 1
ATOM 1433 N N . ALA A 1 175 ? -12.647 -14.641 -13.533 1.00 43.75 175 ALA A N 1
ATOM 1434 C CA . ALA A 1 175 ? -12.368 -13.501 -14.412 1.00 43.75 175 ALA A CA 1
ATOM 1435 C C . ALA A 1 175 ? -11.374 -13.857 -15.537 1.00 43.75 175 ALA A C 1
ATOM 1437 O O . ALA A 1 175 ? -11.583 -13.496 -16.697 1.00 43.75 175 ALA A O 1
ATOM 1438 N N . LEU A 1 176 ? -10.333 -14.645 -15.239 1.00 43.41 176 LEU A N 1
ATOM 1439 C CA . LEU A 1 176 ? -9.395 -15.169 -16.243 1.00 43.41 176 LEU A CA 1
ATOM 1440 C C . LEU A 1 176 ? -10.050 -16.215 -17.173 1.00 43.41 176 LEU A C 1
ATOM 1442 O O . LEU A 1 176 ? -9.737 -16.278 -18.368 1.00 43.41 176 LEU A O 1
ATOM 1446 N N . ARG A 1 177 ? -11.007 -17.012 -16.674 1.00 45.34 177 ARG A N 1
ATOM 1447 C CA . ARG A 1 177 ? -11.815 -17.942 -17.493 1.00 45.34 177 ARG A CA 1
ATOM 1448 C C . ARG A 1 177 ? -12.788 -17.223 -18.426 1.00 45.34 177 ARG A C 1
ATOM 1450 O O . ARG A 1 177 ? -12.978 -17.673 -19.555 1.00 45.34 177 ARG A O 1
ATOM 1457 N N . LEU A 1 178 ? -13.379 -16.115 -17.990 1.00 45.56 178 LEU A N 1
ATOM 1458 C CA . LEU A 1 178 ? -14.253 -15.284 -18.820 1.00 45.56 178 LEU A CA 1
ATOM 1459 C C . LEU A 1 178 ? -13.454 -14.561 -19.910 1.00 45.56 178 LEU A C 1
ATOM 1461 O O . LEU A 1 178 ? -13.849 -14.596 -21.075 1.00 45.56 178 LEU A O 1
ATOM 1465 N N . ASN A 1 179 ? -12.275 -14.027 -19.579 1.00 44.88 179 ASN A N 1
ATOM 1466 C CA . ASN A 1 179 ? -11.418 -13.348 -20.555 1.00 44.88 179 ASN A CA 1
ATOM 1467 C C . ASN A 1 179 ? -10.845 -14.323 -21.611 1.00 44.88 179 ASN A C 1
ATOM 1469 O O . ASN A 1 179 ? -10.787 -14.012 -22.798 1.00 44.88 179 ASN A O 1
ATOM 1473 N N . SER A 1 180 ? -10.520 -15.561 -21.217 1.00 46.56 180 SER A N 1
ATOM 1474 C CA . SER A 1 180 ? -10.090 -16.627 -22.146 1.00 46.56 180 SER A CA 1
ATOM 1475 C C . SER A 1 180 ? -11.233 -17.308 -22.921 1.00 46.56 180 SER A C 1
ATOM 1477 O O . SER A 1 180 ? -10.972 -18.046 -23.878 1.00 46.56 180 SER A O 1
ATOM 1479 N N . ARG A 1 181 ? -12.499 -17.086 -22.538 1.00 43.16 181 ARG A N 1
ATOM 1480 C CA . ARG A 1 181 ? -13.682 -17.444 -23.344 1.00 4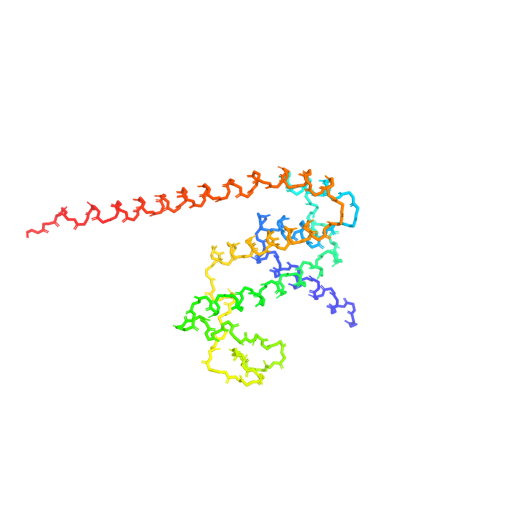3.16 181 ARG A CA 1
ATOM 1481 C C . ARG A 1 181 ? -14.016 -16.359 -24.366 1.00 43.16 181 ARG A C 1
ATOM 1483 O O . ARG A 1 181 ? -14.287 -16.707 -25.511 1.00 43.16 181 ARG A O 1
ATOM 1490 N N . GLY A 1 182 ? -13.906 -15.083 -23.988 1.00 40.06 182 GLY A N 1
ATOM 1491 C CA . GLY A 1 182 ? -14.056 -13.954 -24.912 1.00 40.06 182 GLY A CA 1
ATOM 1492 C C . GLY A 1 182 ? -13.036 -13.997 -26.053 1.00 40.06 182 GLY A C 1
ATOM 1493 O O . GLY A 1 182 ? -13.407 -13.848 -27.212 1.00 40.06 182 GLY A O 1
ATOM 1494 N N . ASN A 1 183 ? -11.779 -14.339 -25.746 1.00 40.94 183 ASN A N 1
ATOM 1495 C CA . ASN A 1 183 ? -10.716 -14.413 -26.756 1.00 40.94 183 ASN A CA 1
ATOM 1496 C C . ASN A 1 183 ? -10.782 -15.659 -27.664 1.00 40.94 183 ASN A C 1
ATOM 1498 O O . ASN A 1 183 ? -10.155 -15.691 -28.714 1.00 40.94 183 ASN A O 1
ATOM 1502 N N . ARG A 1 184 ? -11.557 -16.691 -27.292 1.00 39.00 184 ARG A N 1
ATOM 1503 C CA . ARG A 1 184 ? -11.811 -17.860 -28.159 1.00 39.00 184 ARG A CA 1
ATOM 1504 C C . ARG A 1 184 ? -13.021 -17.679 -29.075 1.00 39.00 184 ARG A C 1
ATOM 1506 O O . ARG A 1 184 ? -13.109 -18.350 -30.102 1.00 39.00 184 ARG A O 1
ATOM 1513 N N . GLN A 1 185 ? -13.945 -16.778 -28.739 1.00 40.16 185 GLN A N 1
ATOM 1514 C CA . GLN A 1 185 ? -15.082 -16.460 -29.608 1.00 40.16 185 GLN A CA 1
ATOM 1515 C C . GLN A 1 185 ? -14.706 -15.521 -30.763 1.00 40.16 185 GLN A C 1
ATOM 1517 O O . GLN A 1 185 ? -15.342 -15.594 -31.811 1.00 40.16 185 GLN A O 1
ATOM 1522 N N . THR A 1 186 ? -13.643 -14.724 -30.629 1.00 40.91 186 THR A N 1
ATOM 1523 C CA . THR A 1 186 ? -13.112 -13.880 -31.713 1.00 40.91 186 THR A CA 1
ATOM 1524 C C . THR A 1 186 ? -12.273 -14.661 -32.730 1.00 40.91 186 THR A C 1
ATOM 1526 O O . THR A 1 186 ? -12.335 -14.361 -33.918 1.00 40.91 186 THR A O 1
ATOM 1529 N N . GLU A 1 187 ? -11.566 -15.719 -32.321 1.00 37.16 187 GLU A N 1
ATOM 1530 C CA . GLU A 1 187 ? -10.808 -16.576 -33.256 1.00 37.16 187 GLU A CA 1
ATOM 1531 C C . GLU A 1 187 ? -11.688 -17.593 -34.004 1.00 37.16 187 GLU A C 1
ATOM 1533 O O . GLU A 1 187 ? -11.346 -18.023 -35.105 1.00 37.16 187 GLU A O 1
ATOM 1538 N N . SER A 1 188 ? -12.863 -17.929 -33.462 1.00 38.50 188 SER A N 1
ATOM 1539 C CA . SER A 1 188 ? -13.794 -18.882 -34.091 1.00 38.50 188 SER A CA 1
ATOM 1540 C C . SER A 1 188 ? -14.670 -18.263 -35.195 1.00 38.50 188 SER A C 1
ATOM 1542 O O . SER A 1 188 ? -15.397 -18.992 -35.865 1.00 38.50 188 SER A O 1
ATOM 1544 N N . GLN A 1 189 ? -14.622 -16.939 -35.402 1.00 38.53 189 GLN A N 1
ATOM 1545 C CA . GLN A 1 189 ? -15.419 -16.236 -36.425 1.00 38.53 189 GLN A CA 1
ATOM 1546 C C . GLN A 1 189 ? -14.616 -15.780 -37.656 1.00 38.53 189 GLN A C 1
ATOM 1548 O O . GLN A 1 189 ? -15.211 -15.287 -38.609 1.00 38.53 189 GLN A O 1
ATOM 1553 N N . LEU A 1 190 ? -13.294 -15.986 -37.695 1.00 43.69 190 LEU A N 1
ATOM 1554 C CA . LEU A 1 190 ? -12.438 -15.499 -38.791 1.00 43.69 190 LEU A CA 1
ATOM 1555 C C . LEU A 1 190 ? -12.157 -16.518 -39.916 1.00 43.69 190 LEU A C 1
ATOM 1557 O O . LEU A 1 190 ? -11.363 -16.227 -40.803 1.00 43.69 190 LEU A O 1
ATOM 1561 N N . TRP A 1 191 ? -12.827 -17.679 -39.938 1.00 40.00 191 TRP A N 1
ATOM 1562 C CA . TRP A 1 191 ? -12.597 -18.721 -40.961 1.00 40.00 191 TRP A CA 1
ATOM 1563 C C . TRP A 1 191 ? -13.826 -19.109 -41.798 1.00 40.00 191 TRP A C 1
ATOM 1565 O O . TRP A 1 191 ? -13.827 -20.164 -42.427 1.00 40.00 191 TRP A O 1
ATOM 1575 N N . ILE A 1 192 ? -14.876 -18.281 -41.852 1.00 47.97 192 ILE A N 1
ATOM 1576 C CA . ILE A 1 192 ? -16.019 -18.533 -42.750 1.00 47.97 192 ILE A CA 1
ATOM 1577 C C . ILE A 1 192 ? -16.455 -17.242 -43.449 1.00 47.97 192 ILE A C 1
ATOM 1579 O O . ILE A 1 192 ? -17.413 -16.618 -43.010 1.00 47.97 192 ILE A O 1
ATOM 1583 N N . THR A 1 193 ? -15.744 -16.836 -44.511 1.00 37.25 193 THR A N 1
ATOM 1584 C CA . THR A 1 193 ? -16.245 -16.241 -45.785 1.00 37.25 193 THR A CA 1
ATOM 1585 C C . THR A 1 193 ? -15.043 -15.714 -46.604 1.00 37.25 193 THR A C 1
ATOM 1587 O O . THR A 1 193 ? -14.437 -14.730 -46.206 1.00 37.25 193 THR A O 1
ATOM 1590 N N . VAL A 1 194 ? -14.517 -16.474 -47.583 1.00 34.31 194 VAL A N 1
ATOM 1591 C CA . VAL A 1 194 ? -14.865 -16.482 -49.041 1.00 34.31 194 VAL A CA 1
ATOM 1592 C C . VAL A 1 194 ? -14.082 -15.393 -49.810 1.00 34.31 194 VAL A C 1
ATOM 1594 O O . VAL A 1 194 ? -13.950 -14.292 -49.278 1.00 34.31 194 VAL A O 1
ATOM 1597 N N . PRO A 1 195 ? -13.571 -15.641 -51.039 1.00 45.44 195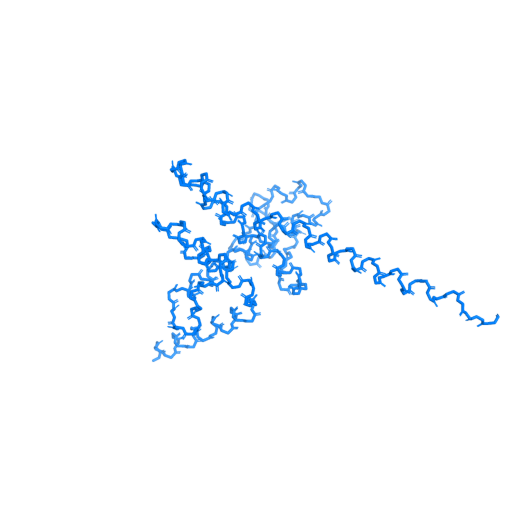 PRO A N 1
ATOM 1598 C CA . PRO A 1 195 ? -14.002 -16.649 -52.021 1.00 45.44 195 PRO A CA 1
ATOM 1599 C C . PRO A 1 195 ? -13.015 -17.766 -52.360 1.00 45.44 195 PRO A C 1
ATOM 1601 O O . PRO A 1 195 ? -11.797 -17.503 -52.442 1.00 45.44 195 PRO A O 1
#

Foldseek 3Di:
DVVVVVVVVLVVLLVVCCVLQPLVRVLLLLLLLCQDPPPNVVSLVCSVVSNDDDCSVVVVSVSSVSSSVSVVVLQQVLQLVVLLVPDPDNVVSVQWDQDPDDPAQATDHPNHGPPRGTDGLVVDDSVVSSVSSSVSSVVSSVVVLVPDPDPVSSVVVCVSCVVVVVVVVVVVVVVVVVVVVVVVVVVVPPPDDDD

pLDDT: mean 76.99, std 16.35, range [34.31, 93.06]

Sequence (195 aa):
MFQHYCKSKEYIQQAHLEAELPASLLQDALVVANFPSKNRRLHIEKWREGQLPNPFLNHDSATIDRLDRLYTQLAIYIEDYITKATSISPPRAYMCTPSPCSDVDQLQFTGQPIGIDILRVETLRDVERNRLFRAFFRYELVSKIRCLQDRIELELIDELVAPIFENFSHGEAEALRLNSRGNRQTESQLWITVP